Protein AF-A0A6N7ZRX1-F1 (afdb_monomer_lite)

Structure (mmCIF, N/CA/C/O backbone):
data_AF-A0A6N7ZRX1-F1
#
_entry.id   AF-A0A6N7ZRX1-F1
#
loop_
_atom_site.group_PDB
_atom_site.id
_atom_site.type_symbol
_atom_site.label_atom_id
_atom_site.label_alt_id
_atom_site.label_comp_id
_atom_site.label_asym_id
_atom_site.label_entity_id
_atom_site.label_seq_id
_atom_site.pdbx_PDB_ins_code
_atom_site.Cartn_x
_atom_site.Cartn_y
_atom_site.Cartn_z
_atom_site.occupancy
_atom_site.B_iso_or_equiv
_atom_site.auth_seq_id
_atom_site.auth_comp_id
_atom_site.auth_asym_id
_atom_site.auth_atom_id
_atom_site.pdbx_PDB_model_num
ATOM 1 N N . MET A 1 1 ? -22.893 16.796 37.214 1.00 78.00 1 MET A N 1
ATOM 2 C CA . MET A 1 1 ? -21.612 16.848 36.470 1.00 78.00 1 MET A CA 1
ATOM 3 C C . MET A 1 1 ? -21.524 15.638 35.564 1.00 78.00 1 MET A C 1
ATOM 5 O O . MET A 1 1 ? -21.953 14.571 35.977 1.00 78.00 1 MET A O 1
ATOM 9 N N . GLY A 1 2 ? -21.017 15.807 34.346 1.00 92.88 2 GLY A N 1
ATOM 10 C CA . GLY A 1 2 ? -20.926 14.728 33.370 1.00 92.88 2 GLY A CA 1
ATOM 11 C C . GLY A 1 2 ? -19.540 14.117 33.228 1.00 92.88 2 GLY A C 1
ATOM 12 O O . GLY A 1 2 ? -18.545 14.815 33.420 1.00 92.88 2 GLY A O 1
ATOM 13 N N . PHE A 1 3 ? -19.468 12.847 32.821 1.00 95.44 3 PHE A N 1
ATOM 14 C CA . PHE A 1 3 ? -18.203 12.213 32.440 1.00 95.44 3 PHE A CA 1
ATOM 15 C C . PHE A 1 3 ? -17.600 12.914 31.213 1.00 95.44 3 PHE A C 1
ATOM 17 O O . PHE A 1 3 ? -18.271 13.106 30.191 1.00 95.44 3 PHE A O 1
ATOM 24 N N . LYS A 1 4 ? -16.335 13.330 31.332 1.00 94.69 4 LYS A N 1
ATOM 25 C CA . LYS A 1 4 ? -15.576 14.008 30.270 1.00 94.69 4 LYS A CA 1
ATOM 26 C C . LYS A 1 4 ? -15.030 12.994 29.255 1.00 94.69 4 LYS A C 1
ATOM 28 O O . LYS A 1 4 ? -15.009 11.795 29.517 1.00 94.69 4 LYS A O 1
ATOM 33 N N . LYS A 1 5 ? -14.573 13.479 28.093 1.00 91.94 5 LYS A N 1
ATOM 34 C CA . LYS A 1 5 ? -13.817 12.663 27.127 1.00 91.94 5 LYS A CA 1
ATOM 35 C C . LYS A 1 5 ? -12.636 11.981 27.836 1.00 91.94 5 LYS A C 1
ATOM 37 O O . LYS A 1 5 ? -12.008 12.595 28.693 1.00 91.94 5 LYS A O 1
ATOM 42 N N . ASN A 1 6 ? -12.365 10.735 27.467 1.00 86.69 6 ASN A N 1
ATOM 43 C CA . ASN A 1 6 ? -11.387 9.816 28.049 1.00 86.69 6 ASN A CA 1
ATOM 44 C C . ASN A 1 6 ? -11.700 9.322 29.474 1.00 86.69 6 ASN A C 1
ATOM 46 O O . ASN A 1 6 ? -10.901 8.579 30.036 1.00 86.69 6 ASN A O 1
ATOM 50 N N . ALA A 1 7 ? -12.850 9.672 30.064 1.00 91.88 7 ALA A N 1
ATOM 51 C CA . ALA A 1 7 ? -13.248 9.096 31.346 1.00 91.88 7 ALA A CA 1
ATOM 52 C C . ALA A 1 7 ? -13.528 7.591 31.211 1.00 91.88 7 ALA A C 1
ATOM 54 O O . ALA A 1 7 ? -14.197 7.160 30.265 1.00 91.88 7 ALA A O 1
ATOM 55 N N . ARG A 1 8 ? -13.045 6.816 32.188 1.00 93.00 8 ARG A N 1
ATOM 56 C CA . ARG A 1 8 ? -13.347 5.391 32.350 1.00 93.00 8 ARG A CA 1
ATOM 57 C C . ARG A 1 8 ? -14.714 5.215 32.969 1.00 93.00 8 ARG A C 1
ATOM 59 O O . ARG A 1 8 ? -14.991 5.755 34.042 1.00 93.00 8 ARG A O 1
ATOM 66 N N . VAL A 1 9 ? -15.564 4.470 32.283 1.00 96.69 9 VAL A N 1
ATOM 67 C CA . VAL A 1 9 ? -16.952 4.294 32.689 1.00 96.69 9 VAL A CA 1
ATOM 68 C C . VAL A 1 9 ? -17.382 2.847 32.558 1.00 96.69 9 VAL A C 1
ATOM 70 O O . VAL A 1 9 ? -16.824 2.091 31.768 1.00 96.69 9 VAL A O 1
ATOM 73 N N . GLN A 1 10 ? -18.389 2.489 33.339 1.00 97.62 10 GLN A N 1
ATOM 74 C CA . GLN A 1 10 ? -19.115 1.237 33.224 1.00 97.62 10 GLN A CA 1
ATOM 75 C C . GLN A 1 10 ? -20.621 1.503 33.195 1.00 97.62 10 GLN A C 1
ATOM 77 O O . GLN A 1 10 ? -21.092 2.494 33.766 1.00 97.62 10 GLN A O 1
ATOM 82 N N . PHE A 1 11 ? -21.376 0.639 32.525 1.00 97.62 11 PHE A N 1
ATOM 83 C CA . PHE A 1 11 ? -22.839 0.675 32.497 1.00 97.62 11 PHE A CA 1
ATOM 84 C C . PHE A 1 11 ? -23.418 -0.714 32.239 1.00 97.62 11 PHE A C 1
ATOM 86 O O . PHE A 1 11 ? -22.754 -1.569 31.663 1.00 97.62 11 PHE A O 1
ATOM 93 N N . GLN A 1 12 ? -24.678 -0.917 32.627 1.00 97.81 12 GLN A N 1
ATOM 94 C CA . GLN A 1 12 ? -25.395 -2.154 32.331 1.00 97.81 12 GLN A CA 1
ATOM 95 C C . GLN A 1 12 ? -26.148 -2.076 31.010 1.00 97.81 12 GLN A C 1
ATOM 97 O O . GLN A 1 12 ? -26.875 -1.112 30.745 1.00 97.81 12 GLN A O 1
ATOM 102 N N . HIS A 1 13 ? -26.033 -3.132 30.213 1.00 96.75 13 HIS A N 1
ATOM 103 C CA . HIS A 1 13 ? -26.844 -3.350 29.025 1.00 96.75 13 HIS A CA 1
ATOM 104 C C . HIS A 1 13 ? -27.198 -4.834 28.915 1.00 96.75 13 HIS A C 1
ATOM 106 O O . HIS A 1 13 ? -26.315 -5.685 28.943 1.00 96.75 13 HIS A O 1
ATOM 112 N N . GLN A 1 14 ? -28.496 -5.148 28.827 1.00 95.81 14 GLN A N 1
ATOM 113 C CA . GLN A 1 14 ? -28.998 -6.528 28.718 1.00 95.81 14 GLN A CA 1
ATOM 114 C C . GLN A 1 14 ? -28.425 -7.485 29.787 1.00 95.81 14 GLN A C 1
ATOM 116 O O . GLN A 1 14 ? -28.061 -8.621 29.498 1.00 95.81 14 GLN A O 1
ATOM 121 N N . GLY A 1 15 ? -28.313 -7.009 31.033 1.00 95.38 15 GLY A N 1
ATOM 122 C CA . GLY A 1 15 ? -27.812 -7.805 32.159 1.00 95.38 15 GLY A CA 1
ATOM 123 C C . GLY A 1 15 ? -26.294 -8.024 32.185 1.00 95.38 15 GLY A C 1
ATOM 124 O O . GLY A 1 15 ? -25.819 -8.769 33.035 1.00 95.38 15 GLY A O 1
ATOM 125 N N . ARG A 1 16 ? -25.529 -7.387 31.290 1.00 96.25 16 ARG A N 1
ATOM 126 C CA . ARG A 1 16 ? -24.058 -7.419 31.281 1.00 96.25 16 ARG A CA 1
ATOM 127 C C . ARG A 1 16 ? -23.494 -6.065 31.704 1.00 96.25 16 ARG A C 1
ATOM 129 O O . ARG A 1 16 ? -24.024 -5.030 31.293 1.00 96.25 16 ARG A O 1
ATOM 136 N N . ASP A 1 17 ? -22.417 -6.081 32.486 1.00 96.81 17 ASP A N 1
ATOM 137 C CA . ASP A 1 17 ? -21.629 -4.887 32.799 1.00 96.81 17 ASP A CA 1
ATOM 138 C C . ASP A 1 17 ? -20.624 -4.630 31.671 1.00 96.81 17 ASP A C 1
ATOM 140 O O . ASP A 1 17 ? -19.725 -5.433 31.419 1.00 96.81 17 ASP A O 1
ATOM 144 N N . ILE A 1 18 ? -20.787 -3.502 30.987 1.00 95.50 18 ILE A N 1
ATOM 145 C CA . ILE A 1 18 ? -19.910 -3.058 29.905 1.00 95.50 18 ILE A CA 1
ATOM 146 C C . ILE A 1 18 ? -18.956 -2.009 30.461 1.00 95.50 18 I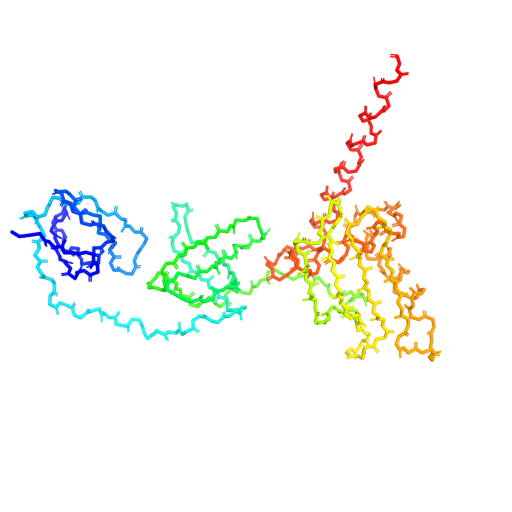LE A C 1
ATOM 148 O O . ILE A 1 18 ? -19.402 -1.004 31.018 1.00 95.50 18 ILE A O 1
ATOM 152 N N . HIS A 1 19 ? -17.654 -2.216 30.269 1.00 95.19 19 HIS A N 1
ATOM 153 C CA . HIS A 1 19 ? -16.602 -1.257 30.611 1.00 95.19 19 HIS A CA 1
ATOM 154 C C . HIS A 1 19 ? -16.091 -0.570 29.344 1.00 95.19 19 HIS A C 1
ATOM 156 O O . HIS A 1 19 ? -16.053 -1.176 28.274 1.00 95.19 19 HIS A O 1
ATOM 162 N N . GLY A 1 20 ? -15.732 0.710 29.440 1.00 93.00 20 GLY A N 1
ATOM 163 C CA . GLY A 1 20 ? -15.305 1.465 28.270 1.00 93.00 20 GLY A CA 1
ATOM 164 C C . GLY A 1 20 ? -14.732 2.848 28.555 1.00 93.00 20 GLY A C 1
ATOM 165 O O . GLY A 1 20 ? -14.563 3.284 29.700 1.00 93.00 20 GLY A O 1
ATOM 166 N N . VAL A 1 21 ? -14.430 3.566 27.474 1.00 92.19 21 VAL A N 1
ATOM 167 C CA . VAL A 1 21 ? -13.867 4.922 27.495 1.00 92.19 21 VAL A CA 1
ATOM 168 C C . VAL A 1 21 ? -14.799 5.895 26.780 1.00 92.19 21 VAL A C 1
ATOM 170 O O . VAL A 1 21 ? -15.214 5.672 25.640 1.00 92.19 21 VAL A O 1
ATOM 173 N N . VAL A 1 22 ? -15.102 7.025 27.424 1.00 93.88 22 VAL A N 1
ATOM 174 C CA . VAL A 1 22 ? -15.911 8.092 26.817 1.00 93.88 22 VAL A CA 1
ATOM 175 C C . VAL A 1 22 ? -15.153 8.739 25.652 1.00 93.88 22 VAL A C 1
ATOM 177 O O . VAL A 1 22 ? -14.205 9.491 25.851 1.00 93.88 22 VAL A O 1
ATOM 180 N N . GLN A 1 23 ? -15.613 8.531 24.422 1.00 91.69 23 GLN A N 1
ATOM 181 C CA . GLN A 1 23 ? -15.073 9.169 23.215 1.00 91.69 23 GLN A CA 1
ATOM 182 C C . GLN A 1 23 ? -15.576 10.611 23.052 1.00 91.69 23 GLN A C 1
ATOM 184 O O . GLN A 1 23 ? -14.852 11.496 22.587 1.00 91.69 23 GLN A O 1
ATOM 189 N N . ARG A 1 24 ? -16.829 10.864 23.453 1.00 93.75 24 ARG A N 1
ATOM 190 C CA . ARG A 1 24 ? -17.486 12.179 23.382 1.00 93.75 24 ARG A CA 1
ATOM 191 C C . ARG A 1 24 ? -18.498 12.332 24.519 1.00 93.75 24 ARG A C 1
ATOM 193 O O . ARG A 1 24 ? -19.345 11.461 24.699 1.00 93.75 24 ARG A O 1
ATOM 200 N N . GLY A 1 25 ? -18.412 13.436 25.266 1.00 90.94 25 GLY A N 1
ATOM 201 C CA . GLY A 1 25 ? -19.371 13.787 26.324 1.00 90.94 25 GLY A CA 1
ATOM 202 C C . GLY A 1 25 ? -20.687 14.376 25.787 1.00 90.94 25 GLY A C 1
ATOM 203 O O . GLY A 1 25 ? -20.859 14.533 24.579 1.00 90.94 25 GLY A O 1
ATOM 204 N N . GLY A 1 26 ? -21.611 14.711 26.692 1.00 92.50 26 GLY A N 1
ATOM 205 C CA . GLY A 1 26 ? -22.937 15.271 26.386 1.00 92.50 26 GLY A CA 1
ATOM 206 C C . GLY A 1 26 ? -24.039 14.606 27.218 1.00 92.50 26 GLY A C 1
ATOM 207 O O . GLY A 1 26 ? -23.738 13.792 28.083 1.00 92.50 26 GLY A O 1
ATOM 208 N N . ALA A 1 27 ? -25.315 14.906 26.947 1.00 93.62 27 ALA A N 1
ATOM 209 C CA . ALA A 1 27 ? -26.443 14.272 27.652 1.00 93.62 27 ALA A CA 1
ATOM 210 C C . ALA A 1 27 ? -26.460 12.735 27.483 1.00 93.62 27 ALA A C 1
ATOM 212 O O . ALA A 1 27 ? -26.744 11.992 28.426 1.00 93.62 27 ALA A O 1
ATOM 213 N N . LYS A 1 28 ? -26.086 12.264 26.286 1.00 96.81 28 LYS A N 1
ATOM 214 C CA . LYS A 1 28 ? -25.716 10.873 26.003 1.00 96.81 28 LYS A CA 1
ATOM 215 C C . LYS A 1 28 ? -24.245 10.835 25.604 1.00 96.81 28 LYS A C 1
ATOM 217 O O . LYS A 1 28 ? -23.872 11.415 24.582 1.00 96.81 28 LYS A O 1
ATOM 222 N N . ALA A 1 29 ? -23.421 10.167 26.399 1.00 96.12 29 ALA A N 1
ATOM 223 C CA . ALA A 1 29 ? -22.019 9.977 26.068 1.00 96.12 29 ALA A CA 1
ATOM 224 C C . ALA A 1 29 ? -21.873 8.904 24.982 1.00 96.12 29 ALA A C 1
ATOM 226 O O . ALA A 1 29 ? -22.662 7.964 24.911 1.00 96.12 29 ALA A O 1
ATOM 227 N N . SER A 1 30 ? -20.858 9.059 24.137 1.00 96.62 30 SER A N 1
ATOM 228 C CA . SER A 1 30 ? -20.387 8.010 23.233 1.00 96.62 30 SER A CA 1
ATOM 229 C C . SER A 1 30 ? -19.300 7.225 23.959 1.00 96.62 30 SER A C 1
ATOM 231 O O . SER A 1 30 ? -18.260 7.811 24.260 1.00 96.62 30 SER A O 1
ATOM 233 N N . VAL A 1 31 ? -19.530 5.953 24.269 1.00 95.00 31 VAL A N 1
ATOM 234 C CA . VAL A 1 31 ? -18.607 5.092 25.026 1.00 95.00 31 VAL A CA 1
ATOM 235 C C . VAL A 1 31 ? -18.095 3.989 24.109 1.00 95.00 31 VAL A C 1
ATOM 237 O O . VAL A 1 31 ? -18.904 3.256 23.555 1.00 95.00 31 VAL A O 1
ATOM 240 N N . LEU A 1 32 ? -16.779 3.892 23.931 1.00 90.50 32 LEU A N 1
ATOM 241 C CA . LEU A 1 32 ? -16.143 2.755 23.259 1.00 90.50 32 LEU A CA 1
ATOM 242 C C . LEU A 1 32 ? -15.939 1.653 24.298 1.00 90.50 32 LEU A C 1
ATOM 244 O O . LEU A 1 32 ? -15.271 1.910 25.298 1.00 90.50 32 LEU A O 1
ATOM 248 N N . GLU A 1 33 ? -16.542 0.491 24.083 1.00 92.38 33 GLU A N 1
ATOM 249 C CA . GLU A 1 33 ? -16.374 -0.684 24.943 1.00 92.38 33 GLU A CA 1
ATOM 250 C C . GLU A 1 33 ? -14.952 -1.251 24.837 1.00 92.38 33 GLU A C 1
ATOM 252 O O . GLU A 1 33 ? -14.349 -1.260 23.764 1.00 92.38 33 GLU A O 1
ATOM 257 N N . ASP A 1 34 ? -14.407 -1.708 25.962 1.00 85.25 34 ASP A N 1
ATOM 258 C CA . ASP A 1 34 ? -13.042 -2.229 26.039 1.00 85.25 34 ASP A CA 1
ATOM 259 C C . ASP A 1 34 ? -12.845 -3.465 25.161 1.00 85.25 34 ASP A C 1
ATOM 261 O O . ASP A 1 34 ? -13.673 -4.371 25.161 1.00 85.25 34 ASP A O 1
ATOM 265 N N . GLY A 1 35 ? -11.732 -3.505 24.421 1.00 74.25 35 GLY A N 1
ATOM 266 C CA . GLY A 1 35 ? -11.366 -4.644 23.574 1.00 74.25 35 GLY A CA 1
ATOM 267 C C . GLY A 1 35 ? -12.273 -4.870 22.358 1.00 74.25 35 GLY A C 1
ATOM 268 O O . GLY A 1 35 ? -12.125 -5.885 21.685 1.00 74.25 35 GLY A O 1
ATOM 269 N N . THR A 1 36 ? -13.197 -3.951 22.053 1.00 78.62 36 THR A N 1
ATOM 270 C CA . THR A 1 36 ? -14.139 -4.083 20.929 1.00 78.62 36 THR A CA 1
ATOM 271 C C . THR A 1 36 ? -14.239 -2.797 20.103 1.00 78.62 36 THR A C 1
ATOM 273 O O . THR A 1 36 ? -13.796 -1.724 20.513 1.00 78.62 36 THR A O 1
ATOM 276 N N . THR A 1 37 ? -14.868 -2.875 18.929 1.00 74.25 37 THR A N 1
ATOM 277 C CA . THR A 1 37 ? -15.240 -1.708 18.108 1.00 74.25 37 THR A CA 1
ATOM 278 C C . THR A 1 37 ? -16.584 -1.090 18.493 1.00 74.25 37 THR A C 1
ATOM 280 O O . THR A 1 37 ? -16.972 -0.048 17.947 1.00 74.25 37 THR A O 1
ATOM 283 N N . ASN A 1 38 ? -17.302 -1.691 19.443 1.00 83.00 38 ASN A N 1
ATOM 284 C CA . ASN A 1 38 ? -18.653 -1.283 19.786 1.00 83.00 38 ASN A CA 1
ATOM 285 C C . ASN A 1 38 ? -18.657 0.095 20.442 1.00 83.00 38 ASN A C 1
ATOM 287 O O . ASN A 1 38 ? -18.018 0.346 21.467 1.00 83.00 38 ASN A O 1
ATOM 291 N N . THR A 1 39 ? -19.426 1.004 19.845 1.00 92.00 39 THR A N 1
ATOM 292 C CA . THR A 1 39 ? -19.648 2.338 20.394 1.00 92.00 39 THR A CA 1
ATOM 293 C C . THR A 1 39 ? -21.087 2.481 20.862 1.00 92.00 39 THR A C 1
ATOM 295 O O . THR A 1 39 ? -22.034 2.390 20.084 1.00 92.00 39 THR A O 1
ATOM 298 N N . TRP A 1 40 ? -21.245 2.796 22.140 1.00 95.94 40 TRP A N 1
ATOM 299 C CA . TRP A 1 40 ? -22.524 2.888 22.822 1.00 95.94 40 TRP A CA 1
ATOM 300 C C . TRP A 1 40 ? -22.930 4.342 23.044 1.00 95.94 40 TRP A C 1
ATOM 302 O O . TRP A 1 40 ? -22.123 5.180 23.450 1.00 95.94 40 TRP A O 1
ATOM 312 N N . ARG A 1 41 ? -24.208 4.662 22.814 1.00 97.62 41 ARG A N 1
ATOM 313 C CA . ARG A 1 41 ? -24.796 5.966 23.158 1.00 97.62 41 ARG A CA 1
ATOM 314 C C . ARG A 1 41 ? -25.553 5.858 24.473 1.00 97.62 41 ARG A C 1
ATOM 316 O O . ARG A 1 41 ? -26.742 5.551 24.490 1.00 97.62 41 ARG A O 1
ATOM 323 N N . VAL A 1 42 ? -24.868 6.148 25.573 1.00 97.56 42 VAL A N 1
ATOM 324 C CA . VAL A 1 42 ? -25.376 5.895 26.926 1.00 97.56 42 VAL A CA 1
ATOM 325 C C . VAL A 1 42 ? -25.740 7.215 27.613 1.00 97.56 42 VAL A C 1
ATOM 327 O O . VAL A 1 42 ? -24.902 8.122 27.668 1.00 97.56 42 VAL A O 1
ATOM 330 N N . PRO A 1 43 ? -26.969 7.380 28.141 1.00 97.69 43 PRO A N 1
ATOM 331 C CA . PRO A 1 43 ? -27.313 8.521 28.988 1.00 97.69 43 PRO A CA 1
ATOM 332 C C . PRO A 1 43 ? -26.330 8.646 30.153 1.00 97.69 43 PRO A C 1
ATOM 334 O O . PRO A 1 43 ? -26.067 7.661 30.836 1.00 97.69 43 PRO A O 1
ATOM 337 N N . GLN A 1 44 ? -25.819 9.847 30.435 1.00 97.06 44 GLN A N 1
ATOM 338 C CA . GLN A 1 44 ? -24.775 9.992 31.460 1.00 97.06 44 GLN A CA 1
ATOM 339 C C . GLN A 1 44 ? -25.189 9.518 32.856 1.00 97.06 44 GLN A C 1
ATOM 341 O O . GLN A 1 44 ? -24.343 9.036 33.598 1.00 97.06 44 GLN A O 1
ATOM 346 N N . ARG A 1 45 ? -26.483 9.586 33.187 1.00 96.88 45 ARG A N 1
ATOM 347 C CA . ARG A 1 45 ? -27.030 9.066 34.451 1.00 96.88 45 ARG A CA 1
ATOM 348 C C . ARG A 1 45 ? -26.900 7.546 34.620 1.00 96.88 45 ARG A C 1
ATOM 350 O O . ARG A 1 45 ? -27.065 7.057 35.727 1.00 96.88 45 ARG A O 1
ATOM 357 N N . MET A 1 46 ? -26.663 6.808 33.534 1.00 97.56 46 MET A N 1
ATOM 358 C CA . MET A 1 46 ? -26.461 5.353 33.556 1.00 97.56 46 MET A CA 1
ATOM 359 C C . MET A 1 46 ? -24.983 4.966 33.646 1.00 97.56 46 MET A C 1
ATOM 361 O O . MET A 1 46 ? -24.677 3.795 33.853 1.00 97.56 46 MET A O 1
ATOM 365 N N . LEU A 1 47 ? -24.072 5.926 33.471 1.00 97.62 47 LEU A N 1
ATOM 366 C CA . LEU A 1 47 ? -22.642 5.683 33.575 1.00 97.62 47 LEU A CA 1
ATOM 367 C C . LEU A 1 47 ? -22.217 5.761 35.038 1.00 97.62 47 LEU A C 1
ATOM 369 O O . LEU A 1 47 ? -22.605 6.673 35.767 1.00 97.62 47 LEU A O 1
ATOM 373 N N . LYS A 1 48 ? -21.370 4.826 35.445 1.00 97.31 48 LYS A N 1
ATOM 374 C CA . LYS A 1 48 ? -20.616 4.874 36.699 1.00 97.31 48 LYS A CA 1
ATOM 375 C C . LYS A 1 48 ? -19.135 4.955 36.359 1.00 97.31 48 LYS A C 1
ATOM 377 O O . LYS A 1 48 ? -18.738 4.508 35.286 1.00 97.31 48 LYS A O 1
ATOM 382 N N . ALA A 1 49 ? -18.315 5.512 37.248 1.00 96.69 49 ALA A N 1
ATOM 383 C CA . ALA A 1 49 ? -16.869 5.392 37.093 1.00 96.69 49 ALA A CA 1
ATOM 384 C C . ALA A 1 49 ? -16.497 3.899 37.098 1.00 96.69 49 ALA A C 1
ATOM 386 O O . ALA A 1 49 ? -17.044 3.135 37.896 1.00 96.69 49 ALA A O 1
ATOM 387 N N . SER A 1 50 ? -15.626 3.491 36.177 1.00 95.12 50 SER A N 1
ATOM 388 C CA . SER A 1 50 ? -15.061 2.140 36.180 1.00 95.12 50 SER A CA 1
ATOM 389 C C . SER A 1 50 ? -13.756 2.159 36.964 1.00 95.12 50 SER A C 1
ATOM 391 O O . SER A 1 50 ? -12.859 2.935 36.641 1.00 95.12 50 SER A O 1
ATOM 393 N N . ASP A 1 51 ? -13.665 1.295 37.965 1.00 92.06 51 ASP A N 1
ATOM 394 C CA . ASP A 1 51 ? -12.471 0.983 38.752 1.00 92.06 51 ASP A CA 1
ATOM 395 C C . ASP A 1 51 ? -11.630 -0.125 38.116 1.00 92.06 51 ASP A C 1
ATOM 397 O O . ASP A 1 51 ? -10.429 -0.190 38.377 1.00 92.06 51 ASP A O 1
ATOM 401 N N . LYS A 1 52 ? -12.225 -0.947 37.232 1.00 87.06 52 LYS A N 1
ATOM 402 C CA . LYS A 1 52 ? -11.449 -1.876 36.411 1.00 87.06 52 LYS A CA 1
ATOM 403 C C . LYS A 1 52 ? -10.351 -1.089 35.701 1.00 87.06 52 LYS A C 1
ATOM 405 O O . LYS A 1 52 ? -10.691 -0.198 34.894 1.00 87.06 52 LYS A O 1
ATOM 410 N N . PRO A 1 53 ? -9.068 -1.407 35.971 1.00 74.94 53 PRO A N 1
ATOM 411 C CA . PRO A 1 53 ? -7.992 -0.842 35.186 1.00 74.94 53 PRO A CA 1
ATOM 412 C C . PRO A 1 53 ? -8.338 -1.110 33.724 1.00 74.94 53 PRO A C 1
ATOM 414 O O . PRO A 1 53 ? -8.963 -2.125 33.402 1.00 74.94 53 PRO A O 1
ATOM 417 N N . LEU A 1 54 ? -7.987 -0.182 32.827 1.00 67.69 54 LEU A N 1
ATOM 418 C CA . LEU A 1 54 ? -7.759 -0.644 31.464 1.00 67.69 54 LEU A CA 1
ATOM 419 C C . LEU A 1 54 ? -6.811 -1.817 31.663 1.00 67.69 54 LEU A C 1
ATOM 421 O O . LEU A 1 54 ? -5.733 -1.610 32.228 1.00 67.69 54 LEU A O 1
ATOM 425 N N . GLU A 1 55 ? -7.224 -3.027 31.284 1.00 62.03 55 GLU A N 1
ATOM 426 C CA . GLU A 1 55 ? -6.213 -3.978 30.882 1.00 62.03 55 GLU A CA 1
ATOM 427 C C . GLU A 1 55 ? -5.462 -3.187 29.834 1.00 62.03 55 GLU A C 1
ATOM 429 O O . GLU A 1 55 ? -5.984 -2.873 28.760 1.00 62.03 55 GLU A O 1
ATOM 434 N N . ALA A 1 56 ? -4.298 -2.679 30.235 1.00 48.09 56 ALA A N 1
ATOM 435 C CA . ALA A 1 56 ? -3.329 -2.262 29.282 1.00 48.09 56 ALA A CA 1
ATOM 436 C C . ALA A 1 56 ? -3.115 -3.572 28.546 1.00 48.09 56 ALA A C 1
ATOM 438 O O . ALA A 1 56 ? -2.329 -4.410 28.981 1.00 48.09 56 ALA A O 1
ATOM 439 N N . SER A 1 57 ? -3.833 -3.753 27.428 1.00 49.38 57 SER A N 1
ATOM 440 C CA . SER A 1 57 ? -3.190 -4.329 26.272 1.00 49.38 57 SER A CA 1
ATOM 441 C C . SER A 1 57 ? -1.841 -3.645 26.322 1.00 49.38 57 SER A C 1
ATOM 443 O O . SER A 1 57 ? -1.838 -2.399 26.294 1.00 49.38 57 SER A O 1
ATOM 445 N N . PRO A 1 58 ? -0.744 -4.389 26.599 1.00 53.22 58 PRO A N 1
ATOM 446 C CA . PRO A 1 58 ? 0.575 -3.787 26.569 1.00 53.22 58 PRO A CA 1
ATOM 447 C C . PRO A 1 58 ? 0.521 -2.950 25.316 1.00 53.22 58 PRO A C 1
ATOM 449 O O . PRO A 1 58 ? 0.002 -3.449 24.313 1.00 53.22 58 PRO A O 1
ATOM 452 N N . VAL A 1 59 ? 0.815 -1.653 25.424 1.00 55.47 59 VAL A N 1
ATOM 453 C CA . VAL A 1 59 ? 0.801 -0.788 24.253 1.00 55.47 59 VAL A CA 1
ATOM 454 C C . VAL A 1 59 ? 1.904 -1.370 23.382 1.00 55.47 59 VAL A C 1
ATOM 456 O O . VAL A 1 59 ? 3.050 -0.944 23.452 1.00 55.47 59 VAL A O 1
ATOM 459 N N . SER A 1 60 ? 1.584 -2.438 22.654 1.00 56.94 60 SER A N 1
ATOM 460 C CA . SER A 1 60 ? 2.335 -3.004 21.579 1.00 56.94 60 SER A CA 1
ATOM 461 C C . SER A 1 60 ? 2.273 -1.839 20.641 1.00 56.94 60 SER A C 1
ATOM 463 O O . SER A 1 60 ? 1.213 -1.482 20.116 1.00 56.94 60 SER A O 1
ATOM 465 N N . SER A 1 61 ? 3.366 -1.089 20.645 1.00 85.12 61 SER A N 1
ATOM 466 C CA . SER A 1 61 ? 3.530 0.042 19.774 1.00 85.12 61 SER A CA 1
ATOM 467 C C . SER A 1 61 ? 3.430 -0.547 18.383 1.00 85.12 61 SER A C 1
ATOM 469 O O . SER A 1 61 ? 4.402 -1.099 17.886 1.00 85.12 61 SER A O 1
ATOM 471 N N . PHE A 1 62 ? 2.232 -0.516 17.811 1.00 92.69 62 PHE A N 1
ATOM 472 C CA . PHE A 1 62 ? 2.018 -0.940 16.448 1.00 92.69 62 PHE A CA 1
ATOM 473 C C . PHE A 1 62 ? 2.838 0.008 15.583 1.00 92.69 62 PHE A C 1
ATOM 475 O O . PHE A 1 62 ? 2.592 1.221 15.543 1.00 92.69 62 PHE A O 1
ATOM 482 N N . THR A 1 63 ? 3.870 -0.535 14.964 1.00 94.62 63 THR A N 1
ATOM 483 C CA . THR A 1 63 ? 4.776 0.186 14.086 1.00 94.62 63 THR A CA 1
ATOM 484 C C . THR A 1 63 ? 4.350 0.017 12.637 1.00 94.62 63 THR A C 1
ATOM 486 O O . THR A 1 63 ? 3.516 -0.820 12.294 1.00 94.62 63 THR A O 1
ATOM 489 N N . LYS A 1 64 ? 4.881 0.877 11.763 1.00 95.12 64 LYS A N 1
ATOM 490 C CA . LYS A 1 64 ? 4.631 0.763 10.326 1.00 95.12 64 LYS A CA 1
ATOM 491 C C . LYS A 1 64 ? 5.068 -0.628 9.851 1.00 95.12 64 LYS A C 1
ATOM 493 O O . LYS A 1 64 ? 6.164 -1.063 10.181 1.00 95.12 64 LYS A O 1
ATOM 498 N N . ASN A 1 65 ? 4.235 -1.245 9.021 1.00 95.31 65 ASN A N 1
ATOM 499 C CA . ASN A 1 65 ? 4.347 -2.600 8.481 1.00 95.31 65 ASN A CA 1
ATOM 500 C C . ASN A 1 65 ? 3.976 -3.734 9.450 1.00 95.31 65 ASN A C 1
ATOM 502 O O . ASN A 1 65 ? 4.055 -4.895 9.053 1.00 95.31 65 ASN A O 1
ATOM 506 N N . ASP A 1 66 ? 3.510 -3.441 10.669 1.00 96.31 66 ASP A N 1
ATOM 507 C CA . ASP A 1 66 ? 2.984 -4.494 11.536 1.00 96.31 66 ASP A CA 1
ATOM 508 C C . ASP A 1 66 ? 1.738 -5.136 10.927 1.00 96.31 66 ASP A C 1
ATOM 510 O O . ASP A 1 66 ? 0.816 -4.458 10.455 1.00 96.31 66 ASP A O 1
ATOM 514 N N . ARG A 1 67 ? 1.707 -6.468 10.991 1.00 97.19 67 ARG A N 1
ATOM 515 C CA . ARG A 1 67 ? 0.568 -7.279 10.583 1.00 97.19 67 ARG A CA 1
ATOM 516 C C . ARG A 1 67 ? -0.465 -7.315 11.701 1.00 97.19 67 ARG A C 1
ATOM 518 O O . ARG A 1 67 ? -0.144 -7.717 12.822 1.00 97.19 67 ARG A O 1
ATOM 525 N N . VAL A 1 68 ? -1.697 -6.908 11.405 1.00 96.75 68 VAL A N 1
ATOM 526 C CA . VAL A 1 68 ? -2.745 -6.761 12.420 1.00 96.75 68 VAL A CA 1
ATOM 527 C C . VAL A 1 68 ? -4.081 -7.349 11.992 1.00 96.75 68 VAL A C 1
ATOM 529 O O . VAL A 1 68 ? -4.363 -7.501 10.805 1.00 96.75 68 VAL A O 1
ATOM 532 N N . GLU A 1 69 ? -4.908 -7.643 12.985 1.00 96.62 69 GLU A N 1
ATOM 533 C CA . GLU A 1 69 ? -6.303 -8.036 12.838 1.00 96.62 69 GLU A CA 1
ATOM 534 C C . GLU A 1 69 ? -7.184 -7.320 13.866 1.00 96.62 69 GLU A C 1
ATOM 536 O O . GLU A 1 69 ? -6.722 -6.966 14.956 1.00 96.62 69 GLU A O 1
ATOM 541 N N . PHE A 1 70 ? -8.446 -7.083 13.516 1.00 94.44 70 PHE A N 1
ATOM 542 C CA . PHE A 1 70 ? -9.448 -6.497 14.409 1.00 94.44 70 PHE A CA 1
ATOM 543 C C . PHE A 1 70 ? -10.868 -6.823 13.947 1.00 94.44 70 PHE A C 1
ATOM 545 O O . PHE A 1 70 ? -11.103 -7.136 12.782 1.00 94.44 70 PHE A O 1
ATOM 552 N N . ASP A 1 71 ? -11.829 -6.730 14.862 1.00 90.50 71 ASP A N 1
ATOM 553 C CA . ASP A 1 71 ? -13.221 -7.086 14.583 1.00 90.50 71 ASP A CA 1
ATOM 554 C C . ASP A 1 71 ? -13.949 -5.933 13.872 1.00 90.50 71 ASP A C 1
ATOM 556 O O . ASP A 1 71 ? -14.166 -4.853 14.435 1.00 90.50 71 ASP A O 1
ATOM 560 N N . GLY A 1 72 ? -14.304 -6.161 12.609 1.00 90.44 72 GLY A N 1
ATOM 561 C CA . GLY A 1 72 ? -15.152 -5.302 11.791 1.00 90.44 72 GLY A CA 1
ATOM 562 C C . GLY A 1 72 ? -16.638 -5.640 11.914 1.00 90.44 72 GLY A C 1
ATOM 563 O O . GLY A 1 72 ? -17.041 -6.556 12.626 1.00 90.44 72 GLY A O 1
ATOM 564 N N . LYS A 1 73 ? -17.474 -4.897 11.179 1.00 86.06 73 LYS A N 1
ATOM 565 C CA . LYS A 1 73 ? -18.928 -5.130 11.142 1.00 86.06 73 LYS A CA 1
ATOM 566 C C . LYS A 1 73 ? -19.282 -6.501 10.552 1.00 86.06 73 LYS A C 1
ATOM 568 O O . LYS A 1 73 ? -20.194 -7.154 11.045 1.00 86.06 73 LYS A O 1
ATOM 573 N N . ASP A 1 74 ? -18.548 -6.909 9.519 1.00 91.31 74 ASP A N 1
ATOM 574 C CA . ASP A 1 74 ? -18.843 -8.092 8.706 1.00 91.31 74 ASP A CA 1
ATOM 575 C C . ASP A 1 74 ? -17.866 -9.255 8.984 1.00 91.31 74 ASP A C 1
ATOM 577 O O . ASP A 1 74 ? -17.776 -10.198 8.204 1.00 91.31 74 ASP A O 1
ATOM 581 N N . GLY A 1 75 ? -17.124 -9.194 10.098 1.00 91.25 75 GLY A N 1
ATOM 582 C CA . GLY A 1 75 ? -16.150 -10.212 10.500 1.00 91.25 75 GLY A CA 1
ATOM 583 C C . GLY A 1 75 ? -14.783 -9.638 10.865 1.00 91.25 75 GLY A C 1
ATOM 584 O O . GLY A 1 75 ? -14.616 -8.429 11.028 1.00 91.25 75 GLY A O 1
ATOM 585 N N . VAL A 1 76 ? -13.794 -10.522 11.010 1.00 93.56 76 VAL A N 1
ATOM 586 C CA . VAL A 1 76 ? -12.408 -10.135 11.302 1.00 93.56 76 VAL A CA 1
ATOM 587 C C . VAL A 1 76 ? -11.786 -9.499 10.061 1.00 93.56 76 VAL A C 1
ATOM 589 O O . VAL A 1 76 ? -11.787 -10.088 8.983 1.00 93.56 76 VAL A O 1
ATOM 592 N N . ILE A 1 77 ? -11.232 -8.303 10.225 1.00 96.38 77 ILE A N 1
ATOM 593 C CA . ILE A 1 77 ? -10.479 -7.594 9.195 1.00 96.38 77 ILE A CA 1
ATOM 594 C C . ILE A 1 77 ? -8.998 -7.831 9.448 1.00 96.38 77 ILE A C 1
ATOM 596 O O . ILE A 1 77 ? -8.501 -7.561 10.542 1.00 96.38 77 ILE A O 1
ATOM 600 N N . LEU A 1 78 ? -8.293 -8.283 8.417 1.00 97.50 78 LEU A N 1
ATOM 601 C CA . LEU A 1 78 ? -6.840 -8.366 8.389 1.00 97.50 78 LEU A CA 1
ATOM 602 C C . LEU A 1 78 ? -6.267 -7.143 7.663 1.00 97.50 78 LEU A C 1
ATOM 604 O O . LEU A 1 78 ? -6.846 -6.673 6.682 1.00 97.50 78 LEU A O 1
ATOM 608 N N . GLY A 1 79 ? -5.141 -6.610 8.137 1.00 97.38 79 GLY A N 1
ATOM 609 C CA . GLY A 1 79 ? -4.489 -5.476 7.485 1.00 97.38 79 GLY A CA 1
ATOM 610 C C . GLY A 1 79 ? -3.046 -5.226 7.912 1.00 97.38 79 GLY A C 1
ATOM 611 O O . GLY A 1 79 ? -2.446 -5.985 8.678 1.00 97.38 79 GLY A O 1
ATOM 612 N N . VAL A 1 80 ? -2.472 -4.157 7.373 1.00 97.88 80 VAL A N 1
ATOM 613 C CA . VAL A 1 80 ? -1.100 -3.714 7.632 1.00 97.88 80 VAL A CA 1
ATOM 614 C C . VAL A 1 80 ? -1.120 -2.290 8.159 1.00 97.88 80 VAL A C 1
ATOM 616 O O . VAL A 1 80 ? -1.799 -1.407 7.623 1.00 97.88 80 VAL A O 1
ATOM 619 N N . VAL A 1 81 ? -0.359 -2.046 9.219 1.00 97.19 81 VAL A N 1
ATOM 620 C CA . VAL A 1 81 ? -0.225 -0.715 9.808 1.00 97.19 81 VAL A CA 1
ATOM 621 C C . VAL A 1 81 ? 0.586 0.184 8.878 1.00 97.19 81 VAL A C 1
ATOM 623 O O . VAL A 1 81 ? 1.749 -0.075 8.592 1.00 97.19 81 VAL A O 1
ATOM 626 N N . THR A 1 82 ? 0.004 1.297 8.441 1.00 96.25 82 THR A N 1
ATOM 627 C CA . THR A 1 82 ? 0.704 2.309 7.626 1.00 96.25 82 THR A CA 1
ATOM 628 C C . THR A 1 82 ? 1.207 3.484 8.453 1.00 96.25 82 THR A C 1
ATOM 630 O O . THR A 1 82 ? 2.183 4.136 8.078 1.00 96.25 82 THR A O 1
ATOM 633 N N . ARG A 1 83 ? 0.567 3.752 9.599 1.00 95.56 83 ARG A N 1
ATOM 634 C CA . ARG A 1 83 ? 0.937 4.833 10.519 1.00 95.56 83 ARG A CA 1
ATOM 635 C C . ARG A 1 83 ? 0.497 4.507 11.947 1.00 95.56 83 ARG A C 1
ATOM 637 O O . ARG A 1 83 ? -0.675 4.223 12.170 1.00 95.56 83 ARG A O 1
ATOM 644 N N . GLY A 1 84 ? 1.420 4.601 12.905 1.00 92.88 84 GLY A N 1
ATOM 645 C CA . GLY A 1 84 ? 1.120 4.486 14.337 1.00 92.88 84 GLY A CA 1
ATOM 646 C C . GLY A 1 84 ? 0.538 5.772 14.950 1.00 92.88 84 GLY A C 1
ATOM 647 O O . GLY A 1 84 ? 0.347 6.778 14.265 1.00 92.88 84 GLY A O 1
ATOM 648 N N . GLY A 1 85 ? 0.301 5.762 16.265 1.00 89.62 85 GLY A N 1
ATOM 649 C CA . GLY A 1 85 ? -0.144 6.929 17.040 1.00 89.62 85 GLY A CA 1
ATOM 650 C C . GLY A 1 85 ? -1.406 6.670 17.865 1.00 89.62 85 GLY A C 1
ATOM 651 O O . GLY A 1 85 ? -1.787 5.528 18.102 1.00 89.62 85 GLY A O 1
ATOM 652 N N . ALA A 1 86 ?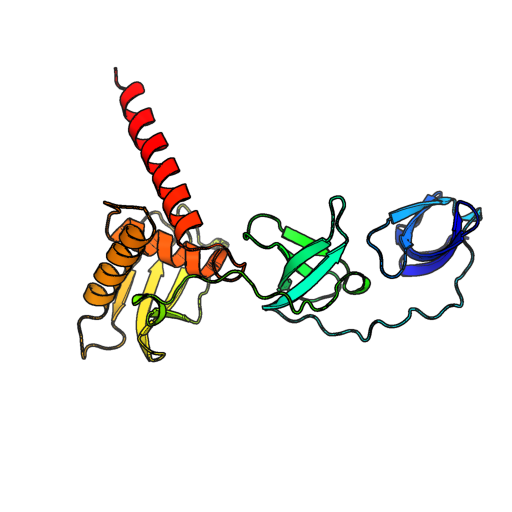 -2.077 7.743 18.303 1.00 86.38 86 ALA A N 1
ATOM 653 C CA . ALA A 1 86 ? -3.311 7.646 19.099 1.00 86.38 86 ALA A CA 1
ATOM 654 C C . ALA A 1 86 ? -4.478 6.997 18.329 1.00 86.38 86 ALA A C 1
ATOM 656 O O . ALA A 1 86 ? -5.374 6.400 18.925 1.00 86.38 86 ALA A O 1
ATOM 657 N N . ARG A 1 87 ? -4.461 7.123 16.998 1.00 91.56 87 ARG A N 1
ATOM 658 C CA . ARG A 1 87 ? -5.239 6.300 16.075 1.00 91.56 87 ARG A CA 1
ATOM 659 C C . ARG A 1 87 ? -4.275 5.725 15.056 1.00 91.56 87 ARG A C 1
ATOM 661 O O . ARG A 1 87 ? -3.483 6.470 14.484 1.00 91.56 87 ARG A O 1
ATOM 668 N N . ILE A 1 88 ? -4.361 4.426 14.847 1.00 94.81 88 ILE A N 1
ATOM 669 C CA . ILE A 1 88 ? -3.506 3.689 13.934 1.00 94.81 88 ILE A CA 1
ATOM 670 C C . ILE A 1 88 ? -4.199 3.633 12.581 1.00 94.81 88 ILE A C 1
ATOM 672 O O . ILE A 1 88 ? -5.380 3.285 12.495 1.00 94.81 88 ILE A O 1
ATOM 676 N N . SER A 1 89 ? -3.467 4.009 11.538 1.00 96.88 89 SER A N 1
ATOM 677 C CA . SER A 1 89 ? -3.909 3.819 10.162 1.00 96.88 89 SER A CA 1
ATOM 678 C C . SER A 1 89 ? -3.574 2.400 9.731 1.00 96.88 89 SER A C 1
ATOM 680 O O . SER A 1 89 ? -2.406 2.008 9.750 1.00 96.88 89 SER A O 1
ATOM 682 N N . VAL A 1 90 ? -4.590 1.653 9.319 1.00 97.25 90 VAL A N 1
ATOM 683 C CA . VAL A 1 90 ? -4.469 0.284 8.813 1.00 97.25 90 VAL A CA 1
ATOM 684 C C . VAL A 1 90 ? -5.029 0.243 7.401 1.00 97.25 90 VAL A C 1
ATOM 686 O O . VAL A 1 90 ? -6.107 0.778 7.149 1.00 97.25 90 VAL A O 1
ATOM 689 N N . VAL A 1 91 ? -4.299 -0.376 6.483 1.00 97.56 91 VAL A N 1
ATOM 690 C CA . VAL A 1 91 ? -4.814 -0.733 5.158 1.00 97.56 91 VAL A CA 1
ATOM 691 C C . VAL A 1 91 ? -5.173 -2.209 5.209 1.00 97.56 91 VAL A C 1
ATOM 693 O O . VAL A 1 91 ? -4.335 -3.021 5.597 1.00 97.56 91 VAL A O 1
ATOM 696 N N . ALA A 1 92 ? -6.427 -2.536 4.913 1.00 97.06 92 ALA A N 1
ATOM 697 C CA . ALA A 1 92 ? -6.885 -3.919 4.864 1.00 97.06 92 ALA A CA 1
ATOM 698 C C . ALA A 1 92 ? -6.227 -4.677 3.709 1.00 97.06 92 ALA A C 1
ATOM 700 O O . ALA A 1 92 ? -5.752 -4.071 2.743 1.00 97.06 92 ALA A O 1
ATOM 701 N N . ASP A 1 93 ? -6.243 -6.002 3.808 1.00 96.50 93 ASP A N 1
ATOM 702 C CA . ASP A 1 93 ? -5.819 -6.874 2.714 1.00 96.50 93 ASP A CA 1
ATOM 703 C C . ASP A 1 93 ? -6.532 -6.505 1.413 1.00 96.50 93 ASP A C 1
ATOM 705 O O . ASP A 1 93 ? -7.714 -6.149 1.402 1.00 96.50 93 ASP A O 1
ATOM 709 N N . GLY A 1 94 ? -5.780 -6.538 0.315 1.00 94.44 94 GLY A N 1
ATOM 710 C CA . GLY A 1 94 ? -6.247 -6.066 -0.985 1.00 94.44 94 GLY A CA 1
ATOM 711 C C . GLY A 1 94 ? -6.055 -4.560 -1.209 1.00 94.44 94 GLY A C 1
ATOM 712 O O . GLY A 1 94 ? -6.374 -4.061 -2.282 1.00 94.44 94 GLY A O 1
ATOM 713 N N . GLY A 1 95 ? -5.543 -3.803 -0.232 1.00 92.19 95 GLY A N 1
ATOM 714 C CA . GLY A 1 95 ? -5.080 -2.420 -0.427 1.00 92.19 95 GLY A CA 1
ATOM 715 C C . GLY A 1 95 ? -6.173 -1.347 -0.552 1.00 92.19 95 GLY A C 1
ATOM 716 O O . GLY A 1 95 ? -5.876 -0.154 -0.468 1.00 92.19 95 GLY A O 1
ATOM 717 N N . VAL A 1 96 ? -7.441 -1.738 -0.721 1.00 91.56 96 VAL A N 1
ATOM 718 C CA . VAL A 1 96 ? -8.548 -0.811 -1.022 1.00 91.56 96 VAL A CA 1
ATOM 719 C C . VAL A 1 96 ? -9.068 -0.096 0.226 1.00 91.56 96 VAL A C 1
ATOM 721 O O . VAL A 1 96 ? -9.215 1.128 0.242 1.00 91.56 96 VAL A O 1
ATOM 724 N N . LEU A 1 97 ? -9.375 -0.846 1.287 1.00 94.69 97 LEU A N 1
ATOM 725 C CA . LEU A 1 97 ? -10.047 -0.300 2.465 1.00 94.69 97 LEU A CA 1
ATOM 726 C C . LEU A 1 97 ? -9.033 0.251 3.470 1.00 94.69 97 LEU A C 1
ATOM 728 O O . LEU A 1 97 ? -8.103 -0.436 3.892 1.00 94.69 97 LEU A O 1
ATOM 732 N N . LYS A 1 98 ? -9.237 1.504 3.885 1.00 96.69 98 LYS A N 1
ATOM 733 C CA . LYS A 1 98 ? -8.382 2.200 4.854 1.00 96.69 98 LYS A CA 1
ATOM 734 C C . LYS A 1 98 ? -9.157 2.470 6.134 1.00 96.69 98 LYS A C 1
ATOM 736 O O . LYS A 1 98 ? -10.231 3.066 6.113 1.00 9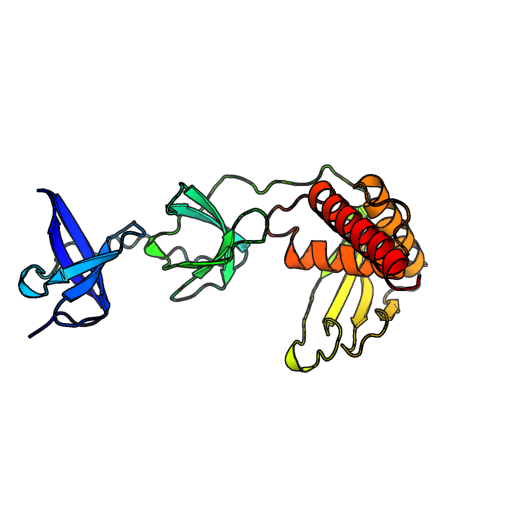6.69 98 LYS A O 1
ATOM 741 N N . TYR A 1 99 ? -8.570 2.088 7.258 1.00 96.06 99 TYR A N 1
ATOM 742 C CA . TYR A 1 99 ? -9.145 2.244 8.584 1.00 96.06 99 TYR A CA 1
ATOM 743 C C . TYR A 1 99 ? -8.275 3.154 9.440 1.00 96.06 99 TYR A C 1
ATOM 745 O O . TYR A 1 99 ? -7.050 3.123 9.376 1.00 96.06 99 TYR A O 1
ATOM 753 N N . SER A 1 100 ? -8.924 3.949 10.285 1.00 96.00 100 SER A N 1
ATOM 754 C CA . SER A 1 100 ? -8.276 4.652 11.389 1.00 96.00 100 SER A CA 1
ATOM 755 C C . SER A 1 100 ? -8.881 4.113 12.670 1.00 96.00 100 SER A C 1
ATOM 757 O O . SER A 1 100 ? -10.055 4.375 12.932 1.00 96.00 100 SER A O 1
ATOM 759 N N . VAL A 1 101 ? -8.119 3.359 13.456 1.00 93.12 101 VAL A N 1
ATOM 760 C CA . VAL A 1 101 ? -8.637 2.607 14.609 1.00 93.12 101 VAL A CA 1
ATOM 761 C C . VAL A 1 101 ? -7.845 2.886 15.884 1.00 93.12 101 VAL A C 1
ATOM 763 O O . VAL A 1 101 ? -6.660 3.208 15.817 1.00 93.12 101 VAL A O 1
ATOM 766 N N . PRO A 1 102 ? -8.477 2.832 17.067 1.00 90.56 102 PRO A N 1
ATOM 767 C CA . PRO A 1 102 ? -7.740 2.917 18.323 1.00 90.56 102 PRO A CA 1
ATOM 768 C C . PRO A 1 102 ? -6.832 1.681 18.504 1.00 90.56 102 PRO A C 1
ATOM 770 O O . PRO A 1 102 ? -7.240 0.583 18.138 1.00 90.56 102 PRO A O 1
ATOM 773 N N . PRO A 1 103 ? -5.640 1.806 19.116 1.00 91.00 103 PRO A N 1
ATOM 774 C CA . PRO A 1 103 ? -4.754 0.659 19.347 1.00 91.00 103 PRO A CA 1
ATOM 775 C C . PRO A 1 103 ? -5.385 -0.483 20.145 1.00 91.00 103 PRO A C 1
ATOM 777 O O . PRO A 1 103 ? -5.081 -1.639 19.892 1.00 91.00 103 PRO A O 1
ATOM 780 N N . ALA A 1 104 ? -6.302 -0.163 21.062 1.00 83.69 104 ALA A N 1
ATOM 781 C CA . ALA A 1 104 ? -6.937 -1.129 21.958 1.00 83.69 104 ALA A CA 1
ATOM 782 C C . ALA A 1 104 ? -7.798 -2.199 21.258 1.00 83.69 104 ALA A C 1
ATOM 784 O O . ALA A 1 104 ? -8.191 -3.160 21.908 1.00 83.69 104 ALA A O 1
ATOM 785 N N . ILE A 1 105 ? -8.126 -2.030 19.972 1.00 86.06 105 ILE A N 1
ATOM 786 C CA . ILE A 1 105 ? -8.904 -3.026 19.214 1.00 86.06 105 ILE A CA 1
ATOM 787 C C . ILE A 1 105 ? -8.043 -3.881 18.284 1.00 86.06 105 ILE A C 1
ATOM 789 O O . ILE A 1 105 ? -8.556 -4.812 17.670 1.00 86.06 105 ILE A O 1
ATOM 793 N N . LEU A 1 106 ? -6.769 -3.523 18.116 1.00 92.56 106 LEU A N 1
ATOM 794 C CA . LEU A 1 106 ? -5.862 -4.224 17.222 1.00 92.56 106 LEU A CA 1
ATOM 795 C C . LEU A 1 106 ? -5.199 -5.382 17.954 1.00 92.56 106 LEU A C 1
ATOM 797 O O . LEU A 1 106 ? -4.833 -5.284 19.125 1.00 92.56 106 LEU A O 1
ATOM 801 N N . ARG A 1 107 ? -4.978 -6.463 17.218 1.00 93.25 107 ARG A N 1
ATOM 802 C CA . ARG A 1 107 ? -4.173 -7.610 17.631 1.00 93.25 107 ARG A CA 1
ATOM 803 C C . ARG A 1 107 ? -3.124 -7.854 16.557 1.00 93.25 107 ARG A C 1
ATOM 805 O O . ARG A 1 107 ? -3.404 -7.643 15.380 1.00 93.25 107 ARG A O 1
ATOM 812 N N . HIS A 1 108 ? -1.920 -8.284 16.929 1.00 94.69 108 HIS A N 1
ATOM 813 C CA . HIS A 1 108 ? -0.967 -8.764 15.927 1.00 94.69 108 HIS A CA 1
ATOM 814 C C . HIS A 1 108 ? -1.511 -10.042 15.293 1.00 94.69 108 HIS A C 1
ATOM 816 O O . HIS A 1 108 ? -1.874 -10.973 16.012 1.00 94.69 108 HIS A O 1
ATOM 822 N N . SER A 1 109 ? -1.534 -10.099 13.964 1.00 95.50 109 SER A N 1
ATOM 823 C CA . SER A 1 109 ? -1.959 -11.302 13.253 1.00 95.50 109 SER A CA 1
ATOM 824 C C . SER A 1 109 ? -0.755 -12.108 12.782 1.00 95.50 109 SER A C 1
ATOM 826 O O . SER A 1 109 ? 0.253 -11.555 12.340 1.00 95.50 109 SER A O 1
ATOM 828 N N . LYS A 1 110 ? -0.869 -13.436 12.871 1.00 96.25 110 LYS A N 1
ATOM 829 C CA . LYS A 1 110 ? 0.103 -14.387 12.308 1.00 96.25 110 LYS A CA 1
ATOM 830 C C . LYS A 1 110 ? -0.266 -14.826 10.891 1.00 96.25 110 LYS A C 1
ATOM 832 O O . LYS A 1 110 ? 0.506 -15.555 10.275 1.00 96.25 110 LYS A O 1
ATOM 837 N N . VAL A 1 111 ? -1.434 -14.416 10.392 1.00 97.00 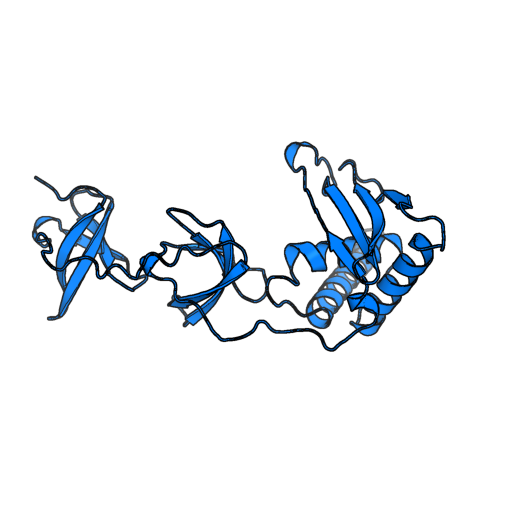111 VAL A N 1
ATOM 838 C CA . VAL A 1 111 ? -1.884 -14.756 9.042 1.00 97.00 111 VAL A CA 1
ATOM 839 C C . VAL A 1 111 ? -1.013 -13.987 8.042 1.00 97.00 111 VAL A C 1
ATOM 841 O O . VAL A 1 111 ? -1.044 -12.747 8.047 1.00 97.00 111 VAL A O 1
ATOM 844 N N . PRO A 1 112 ? -0.206 -14.682 7.219 1.00 96.38 112 PRO A N 1
ATOM 845 C CA . PRO A 1 112 ? 0.660 -14.020 6.255 1.00 96.38 112 PRO A CA 1
ATOM 846 C C . PRO A 1 112 ? -0.177 -13.317 5.183 1.00 96.38 112 PRO A C 1
ATOM 848 O O . PRO A 1 112 ? -1.301 -13.724 4.894 1.00 96.38 112 PRO A O 1
ATOM 851 N N . LEU A 1 113 ? 0.386 -12.269 4.580 1.00 95.94 113 LEU A N 1
ATOM 852 C CA . LEU A 1 113 ? -0.185 -11.703 3.360 1.00 95.94 113 LEU A CA 1
ATOM 853 C C . LEU A 1 113 ? -0.114 -12.740 2.228 1.00 95.94 113 LEU A C 1
ATOM 855 O O . LEU A 1 113 ? 0.874 -13.487 2.171 1.00 95.94 113 LEU A O 1
ATOM 859 N N . PRO A 1 114 ? -1.100 -12.758 1.315 1.00 95.31 114 PRO A N 1
ATOM 860 C CA . PRO A 1 114 ? -0.939 -13.403 0.020 1.00 95.31 114 PRO A CA 1
ATOM 861 C C . PRO A 1 114 ? 0.345 -12.915 -0.659 1.00 95.31 114 PRO A C 1
ATOM 863 O O . PRO A 1 114 ? 0.737 -11.754 -0.515 1.00 95.31 114 PRO A O 1
ATOM 866 N N . LYS A 1 115 ? 1.027 -13.822 -1.358 1.00 95.12 115 LYS A N 1
ATOM 867 C CA . LYS A 1 115 ? 2.268 -13.535 -2.077 1.00 95.12 115 LYS A CA 1
ATOM 868 C C . LYS A 1 115 ? 2.211 -14.152 -3.459 1.00 95.12 115 LYS A C 1
ATOM 870 O O . LYS A 1 115 ? 1.703 -15.264 -3.609 1.00 95.12 115 LYS A O 1
ATOM 875 N N . ASP A 1 116 ? 2.790 -13.444 -4.416 1.00 95.06 116 ASP A N 1
ATOM 876 C CA . ASP A 1 116 ? 3.035 -13.968 -5.750 1.00 95.06 116 ASP A CA 1
ATOM 877 C C . ASP A 1 116 ? 3.975 -15.187 -5.698 1.00 95.06 116 ASP A C 1
ATOM 879 O O . ASP A 1 116 ? 4.816 -15.290 -4.790 1.00 95.06 116 ASP A O 1
ATOM 883 N N . PRO A 1 117 ? 3.861 -16.123 -6.658 1.00 96.12 117 PRO A N 1
ATOM 884 C CA . PRO A 1 117 ? 4.910 -17.107 -6.880 1.00 96.12 117 PRO A CA 1
ATOM 885 C C . PRO A 1 117 ? 6.230 -16.402 -7.251 1.00 96.12 117 PRO A C 1
ATOM 887 O O . PRO A 1 117 ? 6.194 -15.300 -7.801 1.00 96.12 117 PRO A O 1
ATOM 890 N N . PRO A 1 118 ? 7.396 -17.024 -6.990 1.00 97.38 118 PRO A N 1
ATOM 891 C CA . PRO A 1 118 ? 8.684 -16.433 -7.342 1.00 97.38 118 PRO A CA 1
ATOM 892 C C . PRO A 1 118 ? 8.772 -16.049 -8.824 1.00 97.38 118 PRO A C 1
ATOM 894 O O . PRO A 1 118 ? 8.416 -16.849 -9.692 1.00 97.38 118 PRO A O 1
ATOM 897 N N . HIS A 1 119 ? 9.300 -14.860 -9.107 1.00 97.31 119 HIS A N 1
ATOM 898 C CA . HIS A 1 119 ? 9.432 -14.318 -10.460 1.00 97.31 119 HIS A CA 1
ATOM 899 C C . HIS A 1 119 ? 10.786 -13.616 -10.656 1.00 97.31 119 HIS A C 1
ATOM 901 O O . HIS A 1 119 ? 11.381 -13.111 -9.705 1.00 97.31 119 HIS A O 1
ATOM 907 N N . GLU A 1 120 ? 11.281 -13.510 -11.896 1.00 96.94 120 GLU A N 1
ATOM 908 C CA . GLU A 1 120 ? 12.536 -12.786 -12.193 1.00 96.94 120 GLU A CA 1
ATOM 909 C C . GLU A 1 120 ? 12.495 -11.328 -11.697 1.00 96.94 120 GLU A C 1
ATOM 911 O O . GLU A 1 120 ? 13.489 -10.778 -11.217 1.00 96.94 120 GLU A O 1
ATOM 916 N N . MET A 1 121 ? 11.300 -10.739 -11.726 1.00 97.44 121 MET A N 1
ATOM 917 C CA . MET A 1 121 ? 11.023 -9.389 -11.238 1.00 97.44 121 MET A CA 1
ATOM 918 C C . MET A 1 121 ? 11.266 -9.207 -9.726 1.00 97.44 121 MET A C 1
ATOM 920 O O . MET A 1 121 ? 11.379 -8.073 -9.267 1.00 97.44 121 MET A O 1
ATOM 924 N N . ASP A 1 122 ? 11.407 -10.279 -8.937 1.00 97.12 122 ASP A N 1
ATOM 925 C CA . ASP A 1 122 ? 11.714 -10.196 -7.497 1.00 97.12 122 ASP A CA 1
ATOM 926 C C . ASP A 1 122 ? 13.146 -9.730 -7.204 1.00 97.12 122 ASP A C 1
ATOM 928 O O . ASP A 1 122 ? 13.438 -9.235 -6.108 1.00 97.12 122 ASP A O 1
ATOM 932 N N . ARG A 1 123 ? 14.036 -9.834 -8.199 1.00 98.25 123 ARG A N 1
ATOM 933 C CA . ARG A 1 123 ? 15.395 -9.272 -8.152 1.00 98.25 123 ARG A CA 1
ATOM 934 C C . ARG A 1 123 ? 15.384 -7.748 -8.182 1.00 98.25 123 ARG A C 1
ATOM 936 O O . ARG A 1 123 ? 16.346 -7.125 -7.733 1.00 98.25 123 ARG A O 1
ATOM 943 N N . TRP A 1 124 ? 14.300 -7.159 -8.687 1.00 98.38 124 TRP A N 1
ATOM 944 C CA . TRP A 1 124 ? 14.110 -5.723 -8.812 1.00 98.38 124 TRP A CA 1
ATOM 945 C C . TRP A 1 124 ? 13.269 -5.179 -7.656 1.00 98.38 124 TRP A C 1
ATOM 947 O O . TRP A 1 124 ? 12.171 -5.668 -7.374 1.00 98.38 124 TRP A O 1
ATOM 957 N N . GLN A 1 125 ? 13.754 -4.140 -6.975 1.00 97.88 125 GLN A N 1
ATOM 958 C CA . GLN A 1 125 ? 13.030 -3.535 -5.851 1.00 97.88 125 GLN A CA 1
ATOM 959 C C . GLN A 1 125 ? 13.099 -2.012 -5.879 1.00 97.88 125 GLN A C 1
ATOM 961 O O . GLN A 1 125 ? 14.030 -1.417 -6.416 1.00 97.88 125 GLN A O 1
ATOM 966 N N . LEU A 1 126 ? 12.111 -1.376 -5.250 1.00 97.50 126 LEU A N 1
ATOM 967 C CA . LEU A 1 126 ? 12.119 0.058 -4.989 1.00 97.50 126 LEU A CA 1
ATOM 968 C C . LEU A 1 126 ? 12.718 0.336 -3.612 1.00 97.50 126 LEU A C 1
A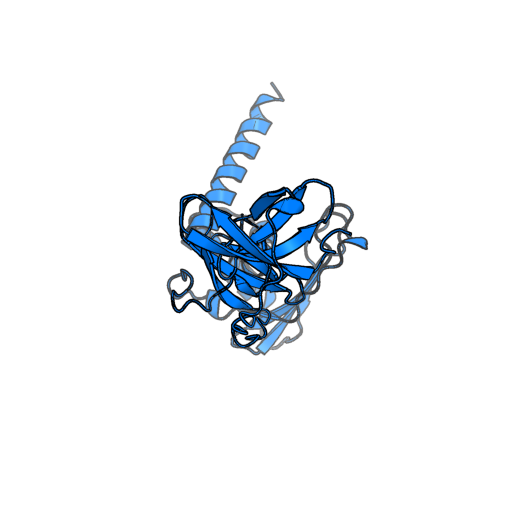TOM 970 O O . LEU A 1 126 ? 12.402 -0.332 -2.628 1.00 97.50 126 LEU A O 1
ATOM 974 N N . SER A 1 127 ? 13.550 1.369 -3.517 1.00 96.62 127 SER A N 1
ATOM 975 C CA . SER A 1 127 ? 14.109 1.828 -2.247 1.00 96.62 127 SER A CA 1
ATOM 976 C C . SER A 1 127 ? 14.111 3.351 -2.153 1.00 96.62 127 SER A C 1
ATOM 978 O O . SER A 1 127 ? 14.391 4.072 -3.112 1.00 96.62 127 SER A O 1
ATOM 980 N N . GLY A 1 128 ? 13.789 3.860 -0.962 1.00 95.69 128 GLY A N 1
ATOM 981 C CA . GLY A 1 128 ? 13.749 5.301 -0.711 1.00 95.69 128 GLY A CA 1
ATOM 982 C C . GLY A 1 128 ? 12.702 6.044 -1.544 1.00 95.69 128 GLY A C 1
ATOM 983 O O . GLY A 1 128 ? 12.953 7.183 -1.916 1.00 95.69 128 GLY A O 1
ATOM 984 N N . PHE A 1 129 ? 11.566 5.405 -1.853 1.00 96.69 129 PHE A N 1
ATOM 985 C CA . PHE A 1 129 ? 10.451 6.050 -2.546 1.00 96.69 129 PHE A CA 1
ATOM 986 C C . PHE A 1 129 ? 9.939 7.263 -1.760 1.00 96.69 129 PHE A C 1
ATOM 988 O O . PHE A 1 129 ? 9.596 7.156 -0.578 1.00 96.69 129 PHE A O 1
ATOM 995 N N . LYS A 1 130 ? 9.887 8.413 -2.430 1.00 96.25 130 LYS A N 1
ATOM 996 C CA . LYS A 1 130 ? 9.346 9.672 -1.920 1.00 96.25 130 LYS A CA 1
ATOM 997 C C . LYS A 1 130 ? 8.346 10.210 -2.930 1.00 96.25 130 LYS A C 1
ATOM 999 O O . LYS A 1 130 ? 8.699 10.410 -4.085 1.00 96.25 130 LYS A O 1
ATOM 1004 N N . SER A 1 131 ? 7.130 10.488 -2.477 1.00 95.44 131 SER A N 1
ATOM 1005 C CA . SER A 1 131 ? 6.115 11.199 -3.255 1.00 95.44 131 SER A CA 1
ATOM 1006 C C . SER A 1 131 ? 6.031 12.657 -2.812 1.00 95.44 131 SER A C 1
ATOM 1008 O O . SER A 1 131 ? 6.073 12.930 -1.607 1.00 95.44 131 SER A O 1
ATOM 1010 N N . TYR A 1 132 ? 5.790 13.566 -3.751 1.00 96.00 132 TYR A N 1
ATOM 1011 C CA . TYR A 1 132 ? 5.616 14.998 -3.506 1.00 96.00 132 TYR A CA 1
ATOM 1012 C C . TYR A 1 132 ? 4.242 15.472 -4.015 1.00 96.00 132 TYR A C 1
ATOM 1014 O O . TYR A 1 132 ? 4.170 16.171 -5.023 1.00 96.00 132 TYR A O 1
ATOM 1022 N N . PRO A 1 133 ? 3.124 15.131 -3.338 1.00 94.56 133 PRO A N 1
ATOM 1023 C CA . PRO A 1 133 ? 1.783 15.470 -3.827 1.00 94.56 133 PRO A CA 1
ATOM 1024 C C . PRO A 1 133 ? 1.552 16.970 -4.041 1.00 94.56 133 PRO A C 1
ATOM 1026 O O . PRO A 1 133 ? 0.800 17.351 -4.923 1.00 94.56 133 PRO A O 1
ATOM 1029 N N . SER A 1 134 ? 2.220 17.834 -3.270 1.00 95.56 134 SER A N 1
ATOM 1030 C CA . SER A 1 134 ? 2.130 19.292 -3.430 1.00 95.56 134 SER A CA 1
ATOM 1031 C C . SER A 1 134 ? 2.789 19.830 -4.706 1.00 95.56 134 SER A C 1
ATOM 1033 O O . SER A 1 134 ? 2.642 21.010 -4.994 1.00 95.56 134 SER A O 1
ATOM 1035 N N . MET A 1 135 ? 3.558 19.000 -5.415 1.00 95.50 135 MET A N 1
ATOM 1036 C CA . MET A 1 135 ? 4.216 19.316 -6.690 1.00 95.50 135 MET A CA 1
ATOM 1037 C C . MET A 1 135 ? 3.608 18.528 -7.862 1.00 95.50 135 MET A C 1
ATOM 1039 O O . MET A 1 135 ? 4.128 18.572 -8.968 1.00 95.50 135 MET A O 1
ATOM 1043 N N . SER A 1 136 ? 2.553 17.753 -7.610 1.00 94.69 136 SER A N 1
ATOM 1044 C CA . SER A 1 136 ? 1.849 16.970 -8.622 1.00 94.69 136 SER A CA 1
ATOM 1045 C C . SER A 1 136 ? 0.773 17.843 -9.266 1.00 94.69 136 SER A C 1
ATOM 1047 O O . SER A 1 136 ? -0.080 18.375 -8.555 1.00 94.69 136 SER A O 1
ATOM 1049 N N . GLU A 1 137 ? 0.828 18.002 -10.588 1.00 93.38 137 GLU A N 1
ATOM 1050 C CA . GLU A 1 137 ? -0.184 18.728 -11.368 1.00 93.38 137 GLU A CA 1
ATOM 1051 C C . GLU A 1 137 ? -1.096 17.752 -12.117 1.00 93.38 137 GLU A C 1
ATOM 1053 O O . GLU A 1 137 ? -2.316 17.831 -11.995 1.00 93.38 137 GLU A O 1
ATOM 1058 N N . GLU A 1 138 ? -0.507 16.786 -12.825 1.00 90.12 138 GLU A N 1
ATOM 1059 C CA . GLU A 1 138 ? -1.227 15.793 -13.635 1.00 90.12 138 GLU A CA 1
ATOM 1060 C C . GLU A 1 138 ? -0.844 14.355 -13.273 1.00 90.12 138 GLU A C 1
ATOM 1062 O O . GLU A 1 138 ? -1.699 13.475 -13.181 1.00 90.12 138 GLU A O 1
ATOM 1067 N N . THR A 1 139 ? 0.447 14.113 -13.034 1.00 90.75 139 THR A N 1
ATOM 1068 C CA . THR A 1 139 ? 1.003 12.792 -12.706 1.00 90.75 139 THR A CA 1
ATOM 1069 C C . THR A 1 139 ? 1.589 12.780 -11.304 1.00 90.75 139 THR A C 1
ATOM 1071 O O . THR A 1 139 ? 1.884 13.823 -10.714 1.00 90.75 139 THR A O 1
ATOM 1074 N N . LEU A 1 140 ? 1.776 11.585 -10.738 1.00 90.56 140 LEU A N 1
ATOM 1075 C CA . LEU A 1 140 ? 2.415 11.424 -9.437 1.00 90.56 140 LEU A CA 1
ATOM 1076 C C . LEU A 1 140 ? 3.838 12.002 -9.478 1.00 90.56 140 LEU A C 1
ATOM 1078 O O . LEU A 1 140 ? 4.696 11.474 -10.170 1.00 90.56 140 LEU A O 1
ATOM 1082 N N . CYS A 1 141 ? 4.107 13.056 -8.707 1.00 95.50 141 CYS A N 1
ATOM 1083 C CA . CYS A 1 141 ? 5.465 13.574 -8.544 1.00 95.50 141 CYS A CA 1
ATOM 1084 C C . CYS A 1 141 ? 6.222 12.694 -7.540 1.00 95.50 141 CYS A C 1
ATOM 1086 O O . CYS A 1 141 ? 5.804 12.582 -6.379 1.00 95.50 141 CYS A O 1
ATOM 1088 N N . PHE A 1 142 ? 7.318 12.058 -7.958 1.00 96.50 142 PHE A N 1
ATOM 1089 C CA . PHE A 1 142 ? 8.077 11.144 -7.102 1.00 96.50 142 PHE A CA 1
ATOM 1090 C C . PHE A 1 142 ? 9.570 11.084 -7.436 1.00 96.50 142 PHE A C 1
ATOM 1092 O O . PHE A 1 142 ? 10.017 11.482 -8.510 1.00 96.50 142 PHE A O 1
ATOM 1099 N N . GLU A 1 143 ? 10.331 10.523 -6.498 1.00 97.81 143 GLU A N 1
ATOM 1100 C CA . GLU A 1 143 ? 11.726 10.112 -6.661 1.00 97.81 143 GLU A CA 1
ATOM 1101 C C . GLU A 1 143 ? 11.952 8.772 -5.946 1.00 97.81 143 GLU A C 1
ATOM 1103 O O . GLU A 1 143 ? 11.484 8.568 -4.819 1.00 97.81 143 GLU A O 1
ATOM 1108 N N . THR A 1 144 ? 12.668 7.840 -6.576 1.00 98.31 144 THR A N 1
ATOM 1109 C CA . THR A 1 144 ? 13.028 6.556 -5.961 1.00 98.31 144 THR A CA 1
ATOM 1110 C C . THR A 1 144 ? 14.276 5.941 -6.589 1.00 98.31 144 THR A C 1
ATOM 1112 O O . THR A 1 144 ? 14.661 6.285 -7.702 1.00 98.31 144 THR A O 1
ATOM 1115 N N . ASN A 1 145 ? 14.911 5.004 -5.882 1.00 98.31 145 ASN A N 1
ATOM 1116 C CA . ASN A 1 145 ? 15.987 4.190 -6.440 1.00 98.31 145 ASN A CA 1
ATOM 1117 C C . ASN A 1 145 ? 15.458 2.795 -6.761 1.00 98.31 145 ASN A C 1
ATOM 1119 O O . ASN A 1 145 ? 14.819 2.173 -5.908 1.00 98.31 145 ASN A O 1
ATOM 1123 N N . ILE A 1 146 ? 15.817 2.278 -7.930 1.00 98.25 146 ILE A N 1
ATOM 1124 C CA . ILE A 1 146 ? 15.588 0.887 -8.311 1.00 98.25 146 ILE A CA 1
ATOM 1125 C C . ILE A 1 146 ? 16.860 0.097 -8.001 1.00 98.25 146 ILE A C 1
ATOM 1127 O O . ILE A 1 146 ? 17.975 0.496 -8.368 1.00 98.25 146 ILE A O 1
ATOM 1131 N N . THR A 1 147 ? 16.697 -1.015 -7.291 1.00 98.44 147 THR A N 1
ATOM 1132 C CA . THR A 1 147 ? 17.772 -1.961 -6.998 1.00 98.44 147 THR A CA 1
ATOM 1133 C C . THR A 1 147 ? 17.641 -3.222 -7.839 1.00 98.44 147 THR A C 1
ATOM 1135 O O . THR A 1 147 ? 16.531 -3.620 -8.178 1.00 98.44 147 THR A O 1
ATOM 1138 N N . PHE A 1 148 ? 18.775 -3.851 -8.136 1.00 98.31 148 PHE A N 1
ATOM 1139 C CA . PHE A 1 148 ? 18.881 -5.178 -8.731 1.00 98.31 148 PHE A CA 1
ATOM 1140 C C . PHE A 1 148 ? 19.751 -6.044 -7.818 1.00 98.31 148 PHE A C 1
ATOM 1142 O O . PHE A 1 148 ? 20.869 -5.648 -7.480 1.00 98.31 148 PHE A O 1
ATOM 1149 N N . ASP A 1 149 ? 19.209 -7.161 -7.331 1.00 97.69 149 ASP A N 1
ATOM 1150 C CA . ASP A 1 149 ? 19.837 -8.021 -6.312 1.00 97.69 149 ASP A CA 1
ATOM 1151 C C . ASP A 1 149 ? 20.338 -7.226 -5.085 1.00 97.69 149 ASP A C 1
ATOM 1153 O O . ASP A 1 149 ? 21.413 -7.460 -4.533 1.00 97.69 149 ASP A O 1
ATOM 1157 N N . GLY A 1 150 ? 19.560 -6.219 -4.669 1.00 97.38 150 GLY A N 1
ATOM 1158 C CA . GLY A 1 150 ? 19.866 -5.358 -3.521 1.00 97.38 150 GLY A CA 1
ATOM 1159 C C . GLY A 1 150 ? 20.849 -4.211 -3.793 1.00 97.38 150 GLY A C 1
ATOM 1160 O O . GLY A 1 150 ? 20.989 -3.325 -2.946 1.00 97.38 150 GLY A O 1
ATOM 1161 N N . LYS A 1 151 ? 21.484 -4.147 -4.970 1.00 98.00 151 LYS A N 1
ATOM 1162 C CA . LYS A 1 151 ? 22.367 -3.039 -5.370 1.00 98.00 151 LYS A CA 1
ATOM 1163 C C . LYS A 1 151 ? 21.577 -1.949 -6.092 1.00 98.00 151 LYS A C 1
ATOM 1165 O O . LYS A 1 151 ? 20.820 -2.251 -7.003 1.00 98.00 151 LYS A O 1
ATOM 1170 N N . LYS A 1 152 ? 21.757 -0.675 -5.727 1.00 98.19 152 LYS A N 1
ATOM 1171 C CA . LYS A 1 152 ? 21.142 0.462 -6.445 1.00 98.19 152 LYS A CA 1
ATOM 1172 C C . LYS A 1 152 ? 21.757 0.603 -7.836 1.00 98.19 152 LYS A C 1
ATOM 1174 O O . LYS A 1 152 ? 22.971 0.755 -7.932 1.00 98.19 152 LYS A O 1
ATOM 1179 N N . VAL A 1 153 ? 20.923 0.579 -8.874 1.00 98.38 153 VAL A N 1
ATOM 1180 C CA . VAL A 1 153 ? 21.374 0.607 -10.278 1.00 98.38 153 VAL A CA 1
ATOM 1181 C C . VAL A 1 153 ? 20.722 1.718 -11.100 1.00 98.38 153 VAL A C 1
ATOM 1183 O O . VAL A 1 153 ? 21.378 2.261 -11.985 1.00 98.38 153 VAL A O 1
ATOM 1186 N N . LEU A 1 154 ? 19.492 2.130 -10.769 1.00 98.25 154 LEU A N 1
ATOM 1187 C CA . LEU A 1 154 ? 18.798 3.246 -11.424 1.00 98.25 154 LEU A CA 1
ATOM 1188 C C . LEU A 1 154 ? 18.185 4.198 -10.386 1.00 98.25 154 LEU A C 1
ATOM 1190 O O . LEU A 1 154 ? 17.803 3.783 -9.289 1.00 98.25 154 LEU A O 1
ATOM 1194 N N . CYS A 1 155 ? 18.040 5.464 -10.758 1.00 98.06 155 CYS A N 1
ATOM 1195 C CA . CYS A 1 155 ? 17.178 6.440 -10.097 1.00 98.06 155 CYS A CA 1
ATOM 1196 C C . CYS A 1 155 ? 16.010 6.765 -11.032 1.00 98.06 155 CYS A C 1
ATOM 1198 O O . CYS A 1 155 ? 16.247 7.101 -12.189 1.00 98.06 155 CYS A O 1
ATOM 1200 N N . ALA A 1 156 ? 14.777 6.660 -10.540 1.00 97.31 156 ALA A N 1
ATOM 1201 C CA . ALA A 1 156 ? 13.560 6.976 -11.282 1.00 97.31 156 ALA A CA 1
ATOM 1202 C C . ALA A 1 156 ? 12.894 8.222 -10.688 1.00 97.31 156 ALA A C 1
ATOM 1204 O O . ALA A 1 156 ? 12.781 8.351 -9.460 1.00 97.31 156 ALA A O 1
ATOM 1205 N N . ARG A 1 157 ? 12.444 9.136 -11.550 1.00 97.25 157 ARG A N 1
ATOM 1206 C CA . ARG A 1 157 ? 11.811 10.399 -11.153 1.00 97.25 157 ARG A CA 1
ATOM 1207 C C . ARG A 1 157 ? 10.673 10.774 -12.094 1.00 97.25 157 ARG A C 1
ATOM 1209 O O . ARG A 1 157 ? 10.849 10.727 -13.305 1.00 97.25 157 ARG A O 1
ATOM 1216 N N . ASN A 1 158 ? 9.582 11.292 -11.538 1.00 96.19 158 ASN A N 1
ATOM 1217 C CA . ASN A 1 158 ? 8.556 12.012 -12.293 1.00 96.19 158 ASN A CA 1
ATOM 1218 C C . ASN A 1 158 ? 8.361 13.409 -11.693 1.00 96.19 158 ASN A C 1
ATOM 1220 O O . ASN A 1 158 ? 8.290 13.561 -10.471 1.00 96.19 158 ASN A O 1
ATOM 1224 N N . ALA A 1 159 ? 8.318 14.436 -12.543 1.00 95.44 159 ALA A N 1
ATOM 1225 C CA . ALA A 1 159 ? 8.181 15.825 -12.105 1.00 95.44 159 ALA A CA 1
ATOM 1226 C C . ALA A 1 159 ? 6.736 16.219 -11.754 1.00 95.44 159 ALA A C 1
ATOM 1228 O O . ALA A 1 159 ? 6.552 17.201 -11.046 1.00 95.44 159 ALA A O 1
ATOM 1229 N N . GLY A 1 160 ? 5.738 15.445 -12.190 1.00 93.81 160 GLY A N 1
ATOM 1230 C CA . GLY A 1 160 ? 4.323 15.669 -11.894 1.00 93.81 160 GLY A CA 1
ATOM 1231 C C . GLY A 1 160 ? 3.529 16.431 -12.960 1.00 93.81 160 GLY A C 1
ATOM 1232 O O . GLY A 1 160 ? 2.348 16.681 -12.739 1.00 93.81 160 GLY A O 1
ATOM 1233 N N . HIS A 1 161 ? 4.137 16.782 -14.099 1.00 93.50 161 HIS A N 1
ATOM 1234 C CA . HIS A 1 161 ? 3.536 17.604 -15.167 1.00 93.50 161 HIS A CA 1
ATOM 1235 C C . HIS A 1 161 ? 3.056 16.787 -16.388 1.00 93.50 161 HIS A C 1
ATOM 1237 O O . HIS A 1 161 ? 3.185 17.253 -17.516 1.00 93.50 161 HIS A O 1
ATOM 1243 N N . GLY A 1 162 ? 2.633 15.529 -16.208 1.00 87.44 162 GLY A N 1
ATOM 1244 C CA . GLY A 1 162 ? 2.092 14.725 -17.319 1.00 87.44 162 GLY A CA 1
ATOM 1245 C C . GLY A 1 162 ? 3.132 14.038 -18.212 1.00 87.44 162 GLY A C 1
ATOM 1246 O O . GLY A 1 162 ? 2.772 13.290 -19.116 1.00 87.44 162 GLY A O 1
ATOM 1247 N N . GLY A 1 163 ? 4.427 14.269 -17.970 1.00 85.69 163 GLY A N 1
ATOM 1248 C CA . GLY A 1 163 ? 5.522 13.658 -18.731 1.00 85.69 163 GLY A CA 1
ATOM 1249 C C . GLY A 1 163 ? 5.883 12.233 -18.294 1.00 85.69 163 GLY A C 1
ATOM 1250 O O . GLY A 1 163 ? 5.470 11.767 -17.227 1.00 85.69 163 GLY A O 1
ATOM 1251 N N . CYS A 1 164 ? 6.711 11.571 -19.111 1.00 87.06 164 CYS A N 1
ATOM 1252 C CA . CYS A 1 164 ? 7.255 10.244 -18.822 1.00 87.06 164 CYS A CA 1
ATOM 1253 C C . CYS A 1 164 ? 8.181 10.250 -17.596 1.00 87.06 164 CYS A C 1
ATOM 1255 O O . CYS A 1 164 ? 8.820 11.256 -17.262 1.00 87.06 164 CYS A O 1
ATOM 1257 N N . ASP A 1 165 ? 8.292 9.086 -16.963 1.00 92.69 165 ASP A N 1
ATOM 1258 C CA . ASP A 1 165 ? 9.277 8.847 -15.918 1.00 92.69 165 ASP A CA 1
ATOM 1259 C C . ASP A 1 165 ? 10.695 8.959 -16.499 1.00 92.69 165 ASP A C 1
ATOM 1261 O O . ASP A 1 165 ? 11.008 8.419 -17.557 1.00 92.69 165 ASP A O 1
ATOM 1265 N N . SER A 1 166 ? 11.567 9.689 -15.808 1.00 94.38 166 SER A N 1
ATOM 1266 C CA . SER A 1 166 ? 12.981 9.817 -16.157 1.00 94.38 166 SER A CA 1
ATOM 1267 C C . SER A 1 166 ? 13.807 8.803 -15.376 1.00 94.38 166 SER A C 1
ATOM 1269 O O . SER A 1 166 ? 13.729 8.766 -14.144 1.00 94.38 166 SER A O 1
ATOM 1271 N N . PHE A 1 167 ? 14.641 8.036 -16.080 1.00 95.25 167 PHE A N 1
ATOM 1272 C CA . PHE A 1 167 ? 15.573 7.074 -15.495 1.00 95.25 167 PHE A CA 1
ATOM 1273 C C . PHE A 1 167 ? 17.011 7.571 -15.632 1.00 95.25 167 PHE A C 1
ATOM 1275 O O . PHE A 1 167 ? 17.430 8.047 -16.683 1.00 95.25 167 PHE A O 1
ATOM 1282 N N . TYR A 1 168 ? 17.780 7.458 -14.552 1.00 95.81 168 TYR A N 1
ATOM 1283 C CA . TYR A 1 168 ? 19.198 7.800 -14.521 1.00 95.81 168 TYR A CA 1
ATOM 1284 C C . TYR A 1 168 ? 19.995 6.597 -14.034 1.00 95.81 168 TYR A C 1
ATOM 1286 O O . TYR A 1 168 ? 19.746 6.089 -12.936 1.00 95.81 168 TYR A O 1
ATOM 1294 N N . ALA A 1 169 ? 20.977 6.160 -14.820 1.00 96.50 169 ALA A N 1
ATOM 1295 C CA . ALA A 1 169 ? 21.878 5.092 -14.415 1.00 96.50 169 ALA A CA 1
ATOM 1296 C C . ALA A 1 169 ? 22.772 5.548 -13.250 1.00 96.50 169 ALA A C 1
ATOM 1298 O O . ALA A 1 169 ? 23.466 6.565 -13.322 1.00 96.50 169 ALA A O 1
ATOM 1299 N N . LEU A 1 170 ? 22.748 4.774 -12.167 1.00 95.69 170 LEU A N 1
ATOM 1300 C CA . LEU A 1 170 ? 23.672 4.910 -11.037 1.00 95.69 170 LEU A CA 1
ATOM 1301 C C . LEU A 1 170 ? 24.871 3.966 -11.182 1.00 95.69 170 LEU A C 1
ATOM 1303 O O . LEU A 1 170 ? 25.910 4.183 -10.562 1.00 95.69 170 LEU A O 1
ATOM 1307 N N . ASP A 1 171 ? 24.722 2.932 -12.008 1.00 91.69 171 ASP A N 1
ATOM 1308 C CA . ASP A 1 171 ? 25.759 1.981 -12.374 1.00 91.69 171 ASP A CA 1
ATOM 1309 C C . ASP A 1 171 ? 25.776 1.803 -13.898 1.00 91.69 171 ASP A C 1
ATOM 1311 O O . ASP A 1 171 ? 24.758 1.472 -14.500 1.00 91.69 171 ASP A O 1
ATOM 1315 N N . TYR A 1 172 ? 26.943 2.022 -14.503 1.00 93.25 172 TYR A N 1
ATOM 1316 C CA . TYR A 1 172 ? 27.166 1.951 -15.950 1.00 93.25 172 TYR A CA 1
ATOM 1317 C C . TYR A 1 172 ? 27.838 0.644 -16.394 1.00 93.25 172 TYR A C 1
ATOM 1319 O O . TYR A 1 172 ? 28.191 0.504 -17.563 1.00 93.25 172 TYR A O 1
ATOM 1327 N N . SER A 1 173 ? 28.053 -0.309 -15.481 1.00 92.75 173 SER A N 1
ATOM 1328 C CA . SER A 1 173 ? 28.646 -1.615 -15.811 1.00 92.75 173 SER A CA 1
ATOM 1329 C C . SER A 1 173 ? 27.778 -2.444 -16.758 1.00 92.75 173 SER A C 1
ATOM 1331 O O . SER A 1 173 ? 28.302 -3.263 -17.510 1.00 92.75 173 SER A O 1
ATOM 1333 N N . GLU A 1 174 ? 26.465 -2.213 -16.754 1.00 94.88 174 GLU A N 1
ATOM 1334 C CA . GLU A 1 174 ? 25.494 -2.883 -17.611 1.00 94.88 174 GLU A CA 1
ATOM 1335 C C . GLU A 1 174 ? 24.384 -1.913 -18.031 1.00 94.88 174 GLU A C 1
ATOM 1337 O O . GLU A 1 174 ? 24.152 -0.889 -17.389 1.00 94.88 174 GLU A O 1
ATOM 1342 N N . ASN A 1 175 ? 23.639 -2.260 -19.083 1.00 96.50 175 ASN A N 1
ATOM 1343 C CA . ASN A 1 175 ? 22.448 -1.511 -19.475 1.00 96.50 175 ASN A CA 1
ATOM 1344 C C . ASN A 1 175 ? 21.243 -1.911 -18.601 1.00 96.50 175 ASN A C 1
ATOM 1346 O O . ASN A 1 175 ? 20.339 -2.623 -19.048 1.00 96.50 175 ASN A O 1
ATOM 1350 N N . TYR A 1 176 ? 21.266 -1.496 -17.331 1.00 96.56 176 TYR A N 1
ATOM 1351 C CA . TYR A 1 176 ? 20.209 -1.809 -16.365 1.00 96.56 176 TYR A CA 1
ATOM 1352 C C . TYR A 1 176 ? 18.855 -1.214 -16.744 1.00 96.56 176 TYR A C 1
ATOM 1354 O O . TYR A 1 176 ? 17.842 -1.818 -16.423 1.00 96.56 176 TYR A O 1
ATOM 1362 N N . GLU A 1 177 ? 18.822 -0.077 -17.440 1.00 95.62 177 GLU A N 1
ATOM 1363 C CA . GLU A 1 177 ? 17.576 0.548 -17.897 1.00 95.62 177 GLU A CA 1
ATOM 1364 C C . GLU A 1 177 ? 16.835 -0.365 -18.877 1.00 95.62 177 GLU A C 1
ATOM 1366 O O . GLU A 1 177 ? 15.672 -0.703 -18.657 1.00 95.62 177 GLU A O 1
ATOM 1371 N N . LYS A 1 178 ? 17.544 -0.863 -19.899 1.00 95.38 178 LYS A N 1
ATOM 1372 C CA . LYS A 1 178 ? 16.982 -1.823 -20.851 1.00 95.38 178 LYS A CA 1
ATOM 1373 C C . LYS A 1 178 ? 16.558 -3.122 -20.162 1.00 95.38 178 LYS A C 1
ATOM 1375 O O . LYS A 1 178 ? 15.430 -3.561 -20.353 1.00 95.38 178 LYS A O 1
ATOM 1380 N N . LYS A 1 179 ? 17.432 -3.705 -19.329 1.00 96.81 179 LYS A N 1
ATOM 1381 C CA . LYS A 1 179 ? 17.124 -4.946 -18.593 1.00 96.81 179 LYS A CA 1
ATOM 1382 C C . LYS A 1 179 ? 15.893 -4.797 -17.699 1.00 96.81 179 LYS A C 1
ATOM 1384 O O . LYS A 1 179 ? 15.088 -5.716 -17.611 1.00 96.81 179 LYS A O 1
ATOM 1389 N N . PHE A 1 180 ? 15.760 -3.655 -17.029 1.00 96.94 180 PHE A N 1
ATOM 1390 C CA . PHE A 1 180 ? 14.615 -3.351 -16.180 1.00 96.94 180 PHE A CA 1
ATOM 1391 C C . PHE A 1 180 ? 13.330 -3.251 -17.004 1.00 96.94 180 PHE A C 1
ATOM 1393 O O . PHE A 1 180 ? 12.354 -3.915 -16.674 1.00 96.94 180 PHE A O 1
ATOM 1400 N N . SER A 1 181 ? 13.345 -2.478 -18.094 1.00 95.75 181 SER A N 1
ATOM 1401 C CA . SER A 1 181 ? 12.183 -2.321 -18.975 1.00 95.75 181 SER A CA 1
ATOM 1402 C C . SER A 1 181 ? 11.719 -3.663 -19.556 1.00 95.75 181 SER A C 1
ATOM 1404 O O . SER A 1 181 ? 10.540 -3.995 -19.460 1.00 95.75 181 SER A O 1
ATOM 1406 N N . GLU A 1 182 ? 12.645 -4.484 -20.061 1.00 96.12 182 GLU A N 1
ATOM 1407 C CA . GLU A 1 182 ? 12.340 -5.825 -20.579 1.00 96.12 182 GLU A CA 1
ATOM 1408 C C . GLU A 1 182 ? 11.754 -6.743 -19.492 1.00 96.12 182 GLU A C 1
ATOM 1410 O O . GLU A 1 182 ? 10.772 -7.446 -19.738 1.00 96.12 182 GLU A O 1
ATOM 1415 N N . ALA A 1 183 ? 12.305 -6.707 -18.274 1.00 97.19 183 ALA A N 1
ATOM 1416 C CA . ALA A 1 183 ? 11.805 -7.502 -17.152 1.00 97.19 183 ALA A CA 1
ATOM 1417 C C . ALA A 1 183 ? 10.399 -7.074 -16.700 1.00 97.19 183 ALA A C 1
ATOM 1419 O O . ALA A 1 183 ? 9.584 -7.928 -16.349 1.00 97.19 183 ALA A O 1
ATOM 1420 N N . VAL A 1 184 ? 10.098 -5.771 -16.721 1.00 97.44 184 VAL A N 1
ATOM 1421 C CA . VAL A 1 184 ? 8.770 -5.243 -16.379 1.00 97.44 184 VAL A CA 1
ATOM 1422 C C . VAL A 1 184 ? 7.730 -5.651 -17.421 1.00 97.44 184 VAL A C 1
ATOM 1424 O O . VAL A 1 184 ? 6.662 -6.123 -17.038 1.00 97.44 184 VAL A O 1
ATOM 1427 N N . ILE A 1 185 ? 8.037 -5.515 -18.716 1.00 96.69 185 ILE A N 1
ATOM 1428 C CA . ILE A 1 185 ? 7.135 -5.938 -19.801 1.00 96.69 185 ILE A CA 1
ATOM 1429 C C . ILE A 1 185 ? 6.815 -7.424 -19.651 1.00 96.69 185 ILE A C 1
ATOM 1431 O O . ILE A 1 185 ? 5.647 -7.804 -19.587 1.00 96.69 185 ILE A O 1
ATOM 1435 N N . LYS A 1 186 ? 7.850 -8.253 -19.474 1.00 97.06 186 LYS A N 1
ATOM 1436 C CA . LYS A 1 186 ? 7.672 -9.687 -19.252 1.00 97.06 186 LYS A CA 1
ATOM 1437 C C . LYS A 1 186 ? 6.824 -9.987 -18.011 1.00 97.06 186 LYS A C 1
ATOM 1439 O O . LYS A 1 186 ? 5.962 -10.858 -18.052 1.00 97.06 186 LYS A O 1
ATOM 1444 N N . TRP A 1 187 ? 7.040 -9.263 -16.912 1.00 97.75 187 TRP A N 1
ATOM 1445 C CA . TRP A 1 187 ? 6.234 -9.413 -15.700 1.00 97.75 187 TRP A CA 1
ATOM 1446 C C . TRP A 1 187 ? 4.757 -9.071 -15.936 1.00 97.75 187 TRP A C 1
ATOM 1448 O O . TRP A 1 187 ? 3.896 -9.780 -15.423 1.00 97.75 187 TRP A O 1
ATOM 1458 N N . MET A 1 188 ? 4.446 -8.034 -16.719 1.00 97.81 188 MET A N 1
ATOM 1459 C CA . MET A 1 188 ? 3.063 -7.689 -17.077 1.00 97.81 188 MET A CA 1
ATOM 1460 C C . MET A 1 188 ? 2.402 -8.790 -17.912 1.00 97.81 188 MET A C 1
ATOM 1462 O O . MET A 1 188 ? 1.283 -9.207 -17.604 1.00 97.81 188 MET A O 1
ATOM 1466 N N . GLU A 1 189 ? 3.111 -9.301 -18.922 1.00 96.62 189 GLU A N 1
ATOM 1467 C CA . GLU A 1 189 ? 2.647 -10.399 -19.778 1.00 96.62 189 GLU A CA 1
ATOM 1468 C C . GLU A 1 189 ? 2.352 -11.661 -18.960 1.00 96.62 189 GLU A C 1
ATOM 1470 O O . GLU A 1 189 ? 1.243 -12.201 -19.023 1.00 96.62 189 GLU A O 1
ATOM 1475 N N . ASP A 1 190 ? 3.308 -12.086 -18.129 1.00 97.31 190 ASP A N 1
ATOM 1476 C CA . ASP A 1 190 ? 3.193 -13.281 -17.287 1.00 97.31 190 ASP A CA 1
ATOM 1477 C C . ASP A 1 190 ? 2.054 -13.153 -16.245 1.00 97.31 190 ASP A C 1
ATOM 1479 O O . ASP A 1 190 ? 1.554 -14.163 -15.746 1.00 97.31 190 ASP A O 1
ATOM 1483 N N . ASN A 1 191 ? 1.599 -11.927 -15.946 1.00 97.69 191 ASN A N 1
ATOM 1484 C CA . ASN A 1 191 ? 0.494 -11.625 -15.026 1.00 97.69 191 ASN A CA 1
ATOM 1485 C C . ASN A 1 191 ? -0.817 -11.215 -15.726 1.00 97.69 191 ASN A C 1
ATOM 1487 O O . ASN A 1 191 ? -1.752 -10.760 -15.066 1.00 97.69 191 ASN A O 1
ATOM 1491 N N . GLY A 1 192 ? -0.934 -11.430 -17.040 1.00 96.69 192 GLY A N 1
ATOM 1492 C CA . GLY A 1 192 ? -2.205 -11.314 -17.763 1.00 96.69 192 GLY A CA 1
ATOM 1493 C C . GLY A 1 192 ? -2.509 -9.940 -18.359 1.00 96.69 192 GLY A C 1
ATOM 1494 O O . GLY A 1 192 ? -3.666 -9.682 -18.694 1.00 96.69 192 GLY A O 1
ATOM 1495 N N . PHE A 1 193 ? -1.497 -9.086 -18.527 1.00 96.94 193 PHE A N 1
ATOM 1496 C CA . PHE A 1 193 ? -1.589 -7.844 -19.297 1.00 96.94 193 PHE A CA 1
ATOM 1497 C C . PHE A 1 193 ? -0.612 -7.890 -20.490 1.00 96.94 193 PHE A C 1
ATOM 1499 O O . PHE A 1 193 ? 0.454 -7.269 -20.440 1.00 96.94 193 PHE A O 1
ATOM 1506 N N . PRO A 1 194 ? -0.952 -8.637 -21.560 1.00 94.19 194 PRO A N 1
ATOM 1507 C CA . PRO A 1 194 ? -0.157 -8.653 -22.785 1.00 94.19 194 PRO A CA 1
ATOM 1508 C C . PRO A 1 194 ? -0.192 -7.289 -23.489 1.00 94.19 194 PRO A C 1
ATOM 1510 O O . PRO A 1 194 ? -1.118 -6.505 -23.297 1.00 94.19 194 PRO A O 1
ATOM 1513 N N . ASP A 1 195 ? 0.818 -7.013 -24.317 1.00 90.38 195 ASP A N 1
ATOM 1514 C CA . ASP A 1 195 ? 0.902 -5.813 -25.166 1.00 90.38 195 ASP A CA 1
ATOM 1515 C C . ASP A 1 195 ? 0.932 -4.468 -24.410 1.00 90.38 195 ASP A C 1
ATOM 1517 O O . ASP A 1 195 ? 0.689 -3.402 -24.986 1.00 90.38 195 ASP A O 1
ATOM 1521 N N . CYS A 1 196 ? 1.277 -4.482 -23.119 1.00 89.19 196 CYS A N 1
ATOM 1522 C CA . CYS A 1 196 ? 1.493 -3.253 -22.367 1.00 89.19 196 CYS A CA 1
ATOM 1523 C C . CYS A 1 196 ? 2.732 -2.520 -22.908 1.00 89.19 196 CYS A C 1
ATOM 1525 O O . CYS A 1 196 ? 3.827 -3.081 -22.972 1.00 89.19 196 CYS A O 1
ATOM 1527 N N . SER A 1 197 ? 2.582 -1.243 -23.273 1.00 87.88 197 SER A N 1
ATOM 1528 C CA . SER A 1 197 ? 3.714 -0.435 -23.735 1.00 87.88 197 SER A CA 1
ATOM 1529 C C . SER A 1 197 ? 4.773 -0.280 -22.636 1.00 87.88 197 SER A C 1
ATOM 1531 O O . SER A 1 197 ? 4.449 -0.290 -21.446 1.00 87.88 197 SER A O 1
ATOM 1533 N N . GLY A 1 198 ? 6.039 -0.106 -23.036 1.00 83.19 198 GLY A N 1
ATOM 1534 C CA . GLY A 1 198 ? 7.174 0.010 -22.113 1.00 83.19 198 GLY A CA 1
ATOM 1535 C C . GLY A 1 198 ? 6.955 1.058 -21.016 1.00 83.19 198 GLY A C 1
ATOM 1536 O O . GLY A 1 198 ? 6.990 0.718 -19.835 1.00 83.19 198 GLY A O 1
ATOM 1537 N N . ASP A 1 199 ? 6.635 2.298 -21.386 1.00 86.31 199 ASP A N 1
ATOM 1538 C CA . ASP A 1 199 ? 6.442 3.390 -20.420 1.00 86.31 199 ASP A CA 1
ATOM 1539 C C . ASP A 1 199 ? 5.271 3.130 -19.457 1.00 86.31 199 ASP A C 1
ATOM 1541 O O . ASP A 1 199 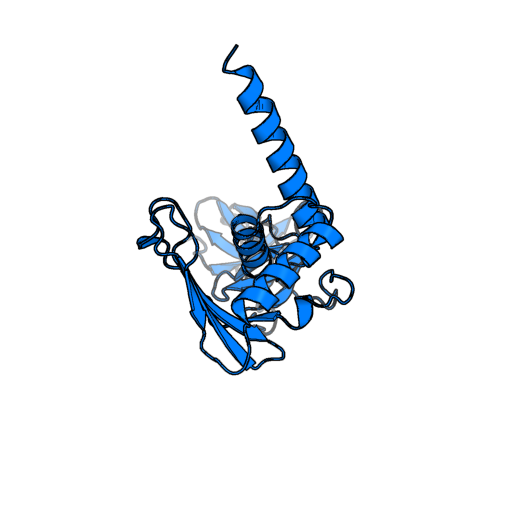? 5.394 3.343 -18.249 1.00 86.31 199 ASP A O 1
ATOM 1545 N N . LEU A 1 200 ? 4.147 2.612 -19.968 1.00 88.25 200 LEU A N 1
ATOM 1546 C CA . LEU A 1 200 ? 2.985 2.286 -19.138 1.00 88.25 200 LEU A CA 1
ATOM 1547 C C . LEU A 1 200 ? 3.300 1.139 -18.170 1.00 88.25 200 LEU A C 1
ATOM 1549 O O . LEU A 1 200 ? 2.937 1.203 -16.996 1.00 88.25 200 LEU A O 1
ATOM 1553 N N . SER A 1 201 ? 4.014 0.115 -18.643 1.00 92.44 201 SER A N 1
ATOM 1554 C CA . SER A 1 201 ? 4.353 -1.067 -17.848 1.00 92.44 201 SER A CA 1
ATOM 1555 C C . SER A 1 201 ? 5.174 -0.701 -16.610 1.00 92.44 201 SER A C 1
ATOM 1557 O O . SER A 1 201 ? 4.905 -1.192 -15.511 1.00 92.44 201 SER A O 1
ATOM 1559 N N . VAL A 1 202 ? 6.117 0.237 -16.752 1.00 93.75 202 VAL A N 1
ATOM 1560 C CA . VAL A 1 202 ? 6.954 0.708 -15.646 1.00 93.75 202 VAL A CA 1
ATOM 1561 C C . VAL A 1 202 ? 6.135 1.475 -14.615 1.00 93.75 202 VAL A C 1
ATOM 1563 O O . VAL A 1 202 ? 6.229 1.168 -13.423 1.00 93.75 202 VAL A O 1
ATOM 1566 N N . ALA A 1 203 ? 5.284 2.405 -15.050 1.00 92.62 203 ALA A N 1
ATOM 1567 C CA . ALA A 1 203 ? 4.418 3.159 -14.147 1.00 92.62 203 ALA A CA 1
ATOM 1568 C C . ALA A 1 203 ? 3.477 2.233 -13.349 1.00 92.62 203 ALA A C 1
ATOM 1570 O O . ALA A 1 203 ? 3.326 2.389 -12.132 1.00 92.62 203 ALA A O 1
ATOM 1571 N N . LEU A 1 204 ? 2.893 1.226 -14.011 1.00 95.12 204 LEU A N 1
ATOM 1572 C CA . LEU A 1 204 ? 2.020 0.234 -13.375 1.00 95.12 204 LEU A CA 1
ATOM 1573 C C . LEU A 1 204 ? 2.783 -0.647 -12.378 1.00 95.12 204 LEU A C 1
ATOM 1575 O O . LEU A 1 204 ? 2.325 -0.833 -11.249 1.00 95.12 204 LEU A O 1
ATOM 1579 N N . TRP A 1 205 ? 3.979 -1.130 -12.726 1.00 96.56 205 TRP A N 1
ATOM 1580 C CA . TRP A 1 205 ? 4.816 -1.888 -11.790 1.00 96.56 205 TRP A CA 1
ATOM 1581 C C . TRP A 1 205 ? 5.212 -1.057 -10.562 1.00 96.56 205 TRP A C 1
ATOM 1583 O O . TRP A 1 205 ? 5.177 -1.554 -9.432 1.00 96.56 205 TRP A O 1
ATOM 1593 N N . MET A 1 206 ? 5.551 0.222 -10.752 1.00 95.62 206 MET A N 1
ATOM 1594 C CA . MET A 1 206 ? 5.885 1.116 -9.643 1.00 95.62 206 MET A CA 1
ATOM 1595 C C . MET A 1 206 ? 4.689 1.322 -8.711 1.00 95.62 206 MET A C 1
ATOM 1597 O O . MET A 1 206 ? 4.830 1.117 -7.503 1.00 95.62 206 MET A O 1
ATOM 1601 N N . LYS A 1 207 ? 3.510 1.633 -9.266 1.00 95.06 207 LYS A N 1
ATOM 1602 C CA . LYS A 1 207 ? 2.243 1.742 -8.520 1.00 95.06 207 LYS A CA 1
ATOM 1603 C C . LYS A 1 207 ? 1.944 0.457 -7.749 1.00 95.06 207 LYS A C 1
ATOM 1605 O O . LYS A 1 207 ? 1.637 0.509 -6.559 1.00 95.06 207 LYS A O 1
ATOM 1610 N N . TYR A 1 208 ? 2.095 -0.703 -8.388 1.00 96.81 208 TYR A N 1
ATOM 1611 C CA . TYR A 1 208 ? 1.927 -1.999 -7.735 1.00 96.81 208 TYR A CA 1
ATOM 1612 C C . TYR A 1 208 ? 2.845 -2.151 -6.519 1.00 96.81 208 TYR A C 1
ATOM 1614 O O . TYR A 1 208 ? 2.374 -2.418 -5.409 1.00 96.81 208 TYR A O 1
ATOM 1622 N N . LYS A 1 209 ? 4.154 -1.943 -6.700 1.00 96.44 209 LYS A N 1
ATOM 1623 C CA . LYS A 1 209 ? 5.150 -2.136 -5.638 1.00 96.44 209 LYS A CA 1
ATOM 1624 C C . LYS A 1 209 ? 4.970 -1.175 -4.463 1.00 96.44 209 LYS A C 1
ATOM 1626 O O . LYS A 1 209 ? 5.276 -1.567 -3.336 1.00 96.44 209 LYS A O 1
ATOM 1631 N N . THR A 1 210 ? 4.506 0.055 -4.685 1.00 94.44 210 THR A N 1
ATOM 1632 C CA . THR A 1 210 ? 4.345 1.040 -3.602 1.00 94.44 210 THR A CA 1
ATOM 1633 C C . THR A 1 210 ? 3.001 0.938 -2.896 1.00 94.44 210 THR A C 1
ATOM 1635 O O . THR A 1 210 ? 2.949 1.066 -1.669 1.00 94.44 210 THR A O 1
ATOM 1638 N N . ASP A 1 211 ? 1.928 0.695 -3.647 1.00 94.56 211 ASP A N 1
ATOM 1639 C CA . ASP A 1 211 ? 0.571 0.960 -3.167 1.00 94.56 211 ASP A CA 1
ATOM 1640 C C . ASP A 1 211 ? -0.260 -0.302 -2.964 1.00 94.56 211 ASP A C 1
ATOM 1642 O O . ASP A 1 211 ? -1.292 -0.224 -2.301 1.00 94.56 211 ASP A O 1
ATOM 1646 N N . LEU A 1 212 ? 0.153 -1.447 -3.515 1.00 96.19 212 LEU A N 1
ATOM 1647 C CA . LEU A 1 212 ? -0.679 -2.654 -3.565 1.00 96.19 212 LEU A CA 1
ATOM 1648 C C . LEU A 1 212 ? 0.036 -3.883 -2.996 1.00 96.19 212 LEU A C 1
ATOM 1650 O O . LEU A 1 212 ? -0.477 -4.507 -2.065 1.00 96.19 212 LEU A O 1
ATOM 1654 N N . ALA A 1 213 ? 1.247 -4.184 -3.472 1.00 96.69 213 ALA A N 1
ATOM 1655 C CA . ALA A 1 213 ? 2.037 -5.332 -3.022 1.00 96.69 213 ALA A CA 1
ATOM 1656 C C . ALA A 1 213 ? 2.256 -5.373 -1.491 1.00 96.69 213 ALA A C 1
ATOM 1658 O O . ALA A 1 213 ? 2.109 -6.445 -0.898 1.00 96.69 213 ALA A O 1
ATOM 1659 N N . PRO A 1 214 ? 2.518 -4.243 -0.789 1.00 96.62 214 PRO A N 1
ATOM 1660 C CA . PRO A 1 214 ? 2.654 -4.246 0.672 1.00 96.62 214 PRO A CA 1
ATOM 1661 C C . PRO A 1 214 ? 1.388 -4.672 1.428 1.00 96.62 214 PRO A C 1
ATOM 1663 O O . PRO A 1 214 ? 1.457 -4.931 2.629 1.00 96.62 214 PRO A O 1
ATOM 1666 N N . TYR A 1 215 ? 0.242 -4.726 0.747 1.00 96.81 215 TYR A N 1
ATOM 1667 C CA . TYR A 1 215 ? -1.067 -5.067 1.305 1.00 96.81 215 TYR A CA 1
ATOM 1668 C C . TYR A 1 215 ? -1.623 -6.381 0.736 1.00 96.81 215 TYR A C 1
ATOM 1670 O O . TYR A 1 215 ? -2.819 -6.650 0.862 1.00 96.81 215 TYR A O 1
ATOM 1678 N N . GLY A 1 216 ? -0.762 -7.205 0.127 1.00 96.31 216 GLY A N 1
ATOM 1679 C CA . GLY A 1 216 ? -1.099 -8.562 -0.307 1.00 96.31 216 GLY A CA 1
ATOM 1680 C C . GLY A 1 216 ? -2.010 -8.638 -1.530 1.00 96.31 216 GLY A C 1
ATOM 1681 O O . GLY A 1 216 ? -2.683 -9.647 -1.713 1.00 96.31 216 GLY A O 1
ATOM 1682 N N . VAL A 1 217 ? -2.067 -7.580 -2.342 1.00 97.38 217 VAL A N 1
ATOM 1683 C CA . VAL A 1 217 ? -2.643 -7.668 -3.691 1.00 97.38 217 VAL A CA 1
ATOM 1684 C C . VAL A 1 217 ? -1.691 -8.496 -4.544 1.00 97.38 217 VAL A C 1
ATOM 1686 O O . VAL A 1 217 ? -0.501 -8.193 -4.558 1.00 97.38 217 VAL A O 1
ATOM 1689 N N . LEU A 1 218 ? -2.202 -9.515 -5.233 1.00 97.69 218 LEU A N 1
ATOM 1690 C CA . LEU A 1 218 ? -1.405 -10.323 -6.152 1.00 97.69 218 LEU A CA 1
ATOM 1691 C C . LEU A 1 218 ? -1.162 -9.563 -7.459 1.00 97.69 218 LEU A C 1
ATOM 1693 O O . LEU A 1 218 ? -2.041 -8.844 -7.945 1.00 97.69 218 LEU A O 1
ATOM 1697 N N . ALA A 1 219 ? 0.013 -9.759 -8.048 1.00 97.75 219 ALA A N 1
ATOM 1698 C CA . ALA A 1 219 ? 0.393 -9.193 -9.336 1.00 97.75 219 ALA A CA 1
ATOM 1699 C C . ALA A 1 219 ? -0.616 -9.563 -10.429 1.00 97.75 219 ALA A C 1
ATOM 1701 O O . ALA A 1 219 ? -1.068 -8.691 -11.164 1.00 97.75 219 ALA A O 1
ATOM 1702 N N . SER A 1 220 ? -1.036 -10.831 -10.478 1.00 97.56 220 SER A N 1
ATOM 1703 C CA . SER A 1 220 ? -2.004 -11.329 -11.460 1.00 97.56 220 SER A CA 1
ATOM 1704 C C . SER A 1 220 ? -3.360 -10.633 -11.363 1.00 97.56 220 SER A C 1
ATOM 1706 O O . SER A 1 220 ? -3.949 -10.273 -12.380 1.00 97.56 220 SER A O 1
ATOM 1708 N N . ASP A 1 221 ? -3.852 -10.407 -10.143 1.00 97.44 221 ASP A N 1
ATOM 1709 C CA . ASP A 1 221 ? -5.128 -9.721 -9.925 1.00 97.44 221 ASP A CA 1
ATOM 1710 C C . ASP A 1 221 ? -5.033 -8.248 -10.337 1.00 97.44 221 ASP A C 1
ATOM 1712 O O . ASP A 1 221 ? -5.954 -7.701 -10.947 1.00 97.44 221 ASP A O 1
ATOM 1716 N N . TYR A 1 222 ? -3.902 -7.611 -10.027 1.00 97.31 222 TYR A N 1
ATOM 1717 C CA . TYR A 1 222 ? -3.640 -6.223 -10.382 1.00 97.31 222 TYR A CA 1
ATOM 1718 C C . TYR A 1 222 ? -3.517 -6.017 -11.897 1.00 97.31 222 TYR A C 1
ATOM 1720 O O . TYR A 1 222 ? -4.253 -5.209 -12.464 1.00 97.31 222 TYR A O 1
ATOM 1728 N N . CYS A 1 223 ? -2.621 -6.754 -12.555 1.00 97.06 223 CYS A N 1
ATOM 1729 C CA . CYS A 1 223 ? -2.360 -6.628 -13.987 1.00 97.06 223 CYS A CA 1
ATOM 1730 C C . CYS A 1 223 ? -3.610 -6.934 -14.811 1.00 97.06 223 CYS A C 1
ATOM 1732 O O . CYS A 1 223 ? -3.933 -6.177 -15.723 1.00 97.06 223 CYS A O 1
ATOM 1734 N N . LYS A 1 224 ? -4.362 -7.981 -14.449 1.00 96.50 224 LYS A N 1
ATOM 1735 C CA . LYS A 1 224 ? -5.624 -8.310 -15.117 1.00 96.50 224 LYS A CA 1
ATOM 1736 C C . LYS A 1 224 ? -6.644 -7.177 -15.014 1.00 96.50 224 LYS A C 1
ATOM 1738 O O . LYS A 1 224 ? -7.255 -6.821 -16.013 1.00 96.50 224 LYS A O 1
ATOM 1743 N N . LYS A 1 225 ? -6.803 -6.587 -13.826 1.00 96.12 225 LYS A N 1
ATOM 1744 C CA . LYS A 1 225 ? -7.714 -5.454 -13.631 1.00 96.12 225 LYS A CA 1
ATOM 1745 C C . LYS A 1 225 ? -7.330 -4.263 -14.517 1.00 96.12 225 LYS A C 1
ATOM 1747 O O . LYS A 1 225 ? -8.196 -3.692 -15.168 1.00 96.12 225 LYS A O 1
ATOM 1752 N N . GLU A 1 226 ? -6.055 -3.880 -14.530 1.00 96.12 226 GLU A N 1
ATOM 1753 C CA . GLU A 1 226 ? -5.584 -2.743 -15.337 1.00 96.12 226 GLU A CA 1
ATOM 1754 C C . GLU A 1 226 ? -5.713 -3.033 -16.845 1.00 96.12 226 GLU A C 1
ATOM 1756 O O . GLU A 1 226 ? -6.040 -2.135 -17.618 1.00 96.12 226 GLU A O 1
ATOM 1761 N N . HIS A 1 227 ? -5.528 -4.289 -17.267 1.00 96.06 227 HIS A N 1
ATOM 1762 C CA . HIS A 1 227 ? -5.761 -4.718 -18.647 1.00 96.06 227 HIS A CA 1
ATOM 1763 C C . HIS A 1 227 ? -7.238 -4.592 -19.048 1.00 96.06 227 HIS A C 1
ATOM 1765 O O . HIS A 1 227 ? -7.544 -4.024 -20.098 1.00 96.06 227 HIS A O 1
ATOM 1771 N N . ASP A 1 228 ? -8.154 -5.068 -18.199 1.00 94.88 228 ASP A N 1
ATOM 1772 C CA . ASP A 1 228 ? -9.597 -4.969 -18.432 1.00 94.88 228 ASP A CA 1
ATOM 1773 C C . ASP A 1 228 ? -10.031 -3.488 -18.542 1.00 94.88 228 ASP A C 1
ATOM 1775 O O . ASP A 1 228 ? -10.717 -3.109 -19.494 1.00 94.88 228 ASP A O 1
ATOM 1779 N N . GLU A 1 229 ? -9.552 -2.620 -17.639 1.00 94.38 229 GLU A N 1
ATOM 1780 C CA . GLU A 1 229 ? -9.802 -1.168 -17.686 1.00 94.38 229 GLU A CA 1
ATOM 1781 C C . GLU A 1 229 ? -9.241 -0.526 -18.972 1.00 94.38 229 GLU A C 1
ATOM 1783 O O . GLU A 1 229 ? -9.893 0.318 -19.596 1.00 94.38 229 GLU A O 1
ATOM 1788 N N . TRP A 1 230 ? -8.056 -0.949 -19.423 1.00 92.81 230 TRP A N 1
ATOM 1789 C CA . TRP A 1 230 ? -7.450 -0.461 -20.664 1.00 92.81 230 TRP A CA 1
ATOM 1790 C C . TRP A 1 230 ? -8.262 -0.837 -21.915 1.00 92.81 230 TRP A C 1
ATOM 1792 O O . TRP A 1 230 ? -8.458 0.007 -22.802 1.00 92.81 230 TRP A O 1
ATOM 1802 N N . ILE A 1 231 ? -8.788 -2.066 -21.980 1.00 93.25 231 ILE A N 1
ATOM 1803 C CA . ILE A 1 231 ? -9.675 -2.519 -23.066 1.00 93.25 231 ILE A CA 1
ATOM 1804 C C . ILE A 1 231 ? -10.964 -1.685 -23.091 1.00 93.25 231 ILE A C 1
ATOM 1806 O O . ILE A 1 231 ? -11.407 -1.241 -24.160 1.00 93.25 231 ILE A O 1
ATOM 1810 N N . GLU A 1 232 ? -11.572 -1.439 -21.929 1.00 93.69 232 GLU A N 1
ATOM 1811 C CA . GLU A 1 232 ? -12.801 -0.647 -21.822 1.00 93.69 232 GLU A CA 1
ATOM 1812 C C . GLU A 1 232 ? -12.600 0.790 -22.326 1.00 93.69 232 GLU A C 1
ATOM 1814 O O . GLU A 1 232 ? -13.376 1.267 -23.161 1.00 93.69 232 GLU A O 1
ATOM 1819 N N . MET A 1 233 ? -11.520 1.462 -21.915 1.00 91.38 233 MET A N 1
ATOM 1820 C CA . MET A 1 233 ? -11.206 2.817 -22.393 1.00 91.38 233 MET A CA 1
ATOM 1821 C C . MET A 1 233 ? -10.945 2.858 -23.905 1.00 91.38 233 MET A C 1
ATOM 1823 O O . MET A 1 233 ? -11.437 3.751 -24.604 1.00 91.38 233 MET A O 1
ATOM 1827 N N . SER A 1 234 ? -10.205 1.876 -24.424 1.00 90.44 234 SER A N 1
ATOM 1828 C CA . SER A 1 234 ? -9.836 1.806 -25.844 1.00 90.44 234 SER A CA 1
ATOM 1829 C C . SER A 1 234 ? -11.047 1.543 -26.741 1.00 90.44 234 SER A C 1
ATOM 1831 O O . SER A 1 234 ? -11.181 2.134 -27.814 1.00 90.44 234 SER A O 1
ATOM 1833 N N . SER A 1 235 ? -11.981 0.706 -26.283 1.00 90.81 235 SER A N 1
ATOM 1834 C CA . SER A 1 235 ? -13.218 0.400 -27.010 1.00 90.81 235 SER A CA 1
ATOM 1835 C C . SER A 1 235 ? -14.263 1.524 -26.941 1.00 90.81 235 SER A C 1
ATOM 1837 O O . SER A 1 235 ? -15.024 1.712 -27.895 1.00 90.81 235 SER A O 1
ATOM 1839 N N . GLY A 1 236 ? -14.291 2.304 -25.854 1.00 86.19 236 GLY A N 1
ATOM 1840 C CA . GLY A 1 236 ? -15.185 3.455 -25.691 1.00 86.19 236 GLY A CA 1
ATOM 1841 C C . GLY A 1 236 ? -14.818 4.650 -26.578 1.00 86.19 236 GLY A C 1
ATOM 1842 O O . GLY A 1 236 ? -15.706 5.288 -27.146 1.00 86.19 236 GLY A O 1
ATOM 1843 N N . SER A 1 237 ? -13.521 4.914 -26.763 1.00 76.19 237 SER A N 1
ATOM 1844 C CA . SER A 1 237 ? -13.021 6.010 -27.613 1.00 76.19 237 SER A CA 1
ATOM 1845 C C . SER A 1 237 ? -13.454 5.870 -29.082 1.00 76.19 237 SER A C 1
ATOM 1847 O O . SER A 1 237 ? -13.786 6.856 -29.741 1.00 76.19 237 SER A O 1
ATOM 1849 N N . LEU A 1 238 ? -13.572 4.632 -29.575 1.00 65.25 238 LEU A N 1
ATOM 1850 C CA . LEU A 1 238 ? -14.025 4.325 -30.938 1.00 65.25 238 LEU A CA 1
ATOM 1851 C C . LEU A 1 238 ? -15.506 4.654 -31.199 1.00 65.25 238 LEU A C 1
ATOM 1853 O O . LEU A 1 238 ? -15.914 4.718 -32.354 1.00 65.25 238 LEU A O 1
ATOM 1857 N N . ARG A 1 239 ? -16.328 4.855 -30.159 1.00 62.50 239 ARG A N 1
ATOM 1858 C CA . ARG A 1 239 ? -17.771 5.127 -30.312 1.00 62.50 239 ARG A CA 1
ATOM 1859 C C . ARG A 1 239 ? -18.134 6.612 -30.358 1.00 62.50 239 ARG A C 1
ATOM 1861 O O . ARG A 1 239 ? -19.261 6.929 -30.711 1.00 62.50 239 ARG A O 1
ATOM 1868 N N . MET A 1 240 ? -17.218 7.511 -29.997 1.00 56.00 240 MET A N 1
ATOM 1869 C CA . MET A 1 240 ? -17.477 8.960 -29.899 1.00 56.00 240 MET A CA 1
ATOM 1870 C C . MET A 1 240 ? -17.074 9.746 -31.159 1.00 56.00 240 MET A C 1
ATOM 1872 O O . MET A 1 240 ? -17.252 10.960 -31.207 1.00 56.00 240 MET A O 1
ATOM 1876 N N . SER A 1 241 ? -16.520 9.070 -32.166 1.00 55.78 241 SER A N 1
ATOM 1877 C CA . SER A 1 241 ? -15.981 9.661 -33.400 1.00 55.78 241 SER A CA 1
ATOM 1878 C C . SER A 1 241 ? -16.743 9.253 -34.674 1.00 55.78 241 SER A C 1
ATOM 1880 O O . SER A 1 241 ? -16.254 9.506 -35.775 1.00 55.78 241 SER A O 1
ATOM 1882 N N . GLY A 1 242 ? -17.927 8.641 -34.527 1.00 46.41 242 GLY A N 1
ATOM 1883 C CA . GLY A 1 242 ? -18.825 8.237 -35.619 1.00 46.41 242 GLY A CA 1
ATOM 1884 C C . GLY A 1 242 ? -20.060 9.115 -35.761 1.00 46.41 242 GLY A C 1
ATOM 1885 O O . GLY A 1 242 ? -20.530 9.642 -34.728 1.00 46.41 242 GLY A O 1
#

Radius of gyration: 24.34 Å; chains: 1; bounding box: 58×36×74 Å

Foldseek 3Di:
DFDAFQFWKWFDDPNDIFTFTFNHIDQFTFTQTFLARDTDRHGRVRIDGDPPDRPPPVPPQQDFQFWKWFADPVGIWTFTFHDTDQWTWTQTAQLDDIDTHGSRGIDGDPDDFADEDDAQCVQKAKDPKDWDVVQADADTFIWIFIGGNNHTFWIWGDRRPPDFIDIDGPDPPDPVVVVNLVRLQVLLVVLQQHPQDSRRSVVQVVCCRPRGVSRRNYSNNSSNVVNVVVVVVVVVVVVVPD

pLDDT: mean 92.3, std 9.34, range [46.41, 98.44]

Secondary structure (DSSP, 8-state):
-PPPTT-EEEEEETTEEEEEEEEE-SSEEEEEETTS--EEEEEGGG-EE--SPP---------TT-EEEEEETTEEEEEEEEE-SSSEEEEETTS--EEEE-GGG-EE---PPP-PPP-GGGGEEEEEEEE-GGG-SSS--EEEEEEETTEEEEEEEE-SSSPPPEEEES--SS-HHHHHHHHHHHHHHHTT-TT--HHHHHHHHHHHHHHTGGGT--HHHHHHHHHHHHHHHHHHHTTS--

Sequence (242 aa):
MGFKKNARVQFQHQGRDIHGVVQRGGAKASVLEDGTTNTWRVPQRMLKASDKPLEASPVSSFTKNDRVEFDGKDGVILGVVTRGGARISVVADGGVLKYSVPPAILRHSKVPLPKDPPHEMDRWQLSGFKSYPSMSEETLCFETNITFDGKKVLCARNAGHGGCDSFYALDYSENYEKKFSEAVIKWMEDNGFPDCSGDLSVALWMKYKTDLAPYGVLASDYCKKEHDEWIEMSSGSLRMSG